Protein AF-W0FL37-F1 (afdb_monomer_lite)

Sequence (191 aa):
MRRDYFTVVFLACVAGALAFIWANPVYFTYGTVVPRAFSLLEIMMSAFYTVFFLFIIPLVTSYYRRTWVCIGLAFYGVMAYLPLIFLPRLEGVEEADSLVKLGMAYLFHGMYDLVNAPFAGMSTIVGDKAASHLACWIMPIAILVPLLVKYARFCRQAYITEKLAPSTPSNPVFTTRDAKVEPEVIGTVIS

pLDDT: mean 75.99, std 16.58, range [38.03, 92.75]

Secondary structure (DSSP, 8-state):
----HHHHHHHHHHHHHHHHHHH----EETTEE------HHHHHHHHHHHHIIIIIHHHHHHHTT-HHHHHHHHHHHHHHHHHHHHHHHHHT------HHHHHHHHHHHHHHHHHHGGGGGGHHHH-HHHHHHHGGGHHHHHHHHHHHHHHHHHHHHHHHHHHHS--------------------------

Structure (mmCIF, N/CA/C/O backbone):
data_AF-W0FL37-F1
#
_entry.id   AF-W0FL37-F1
#
loop_
_atom_site.group_PDB
_atom_site.id
_atom_site.type_symbol
_atom_site.label_atom_id
_atom_site.label_alt_id
_atom_site.label_comp_id
_atom_site.label_asym_id
_atom_site.label_entity_id
_atom_site.label_seq_id
_atom_site.pdbx_PDB_ins_code
_atom_site.Cartn_x
_atom_site.Cartn_y
_atom_site.Cartn_z
_atom_site.occupancy
_atom_site.B_iso_or_equiv
_atom_site.auth_seq_id
_atom_site.auth_comp_id
_atom_site.auth_asym_id
_atom_site.auth_atom_id
_atom_site.pdbx_PDB_model_num
ATOM 1 N N . MET A 1 1 ? 22.048 -19.540 -1.963 1.00 48.53 1 MET A N 1
ATOM 2 C CA . MET A 1 1 ? 20.653 -19.477 -1.467 1.00 48.53 1 MET A CA 1
ATOM 3 C C . MET A 1 1 ? 19.901 -18.389 -2.222 1.00 48.53 1 MET A C 1
ATOM 5 O O . MET A 1 1 ? 20.333 -17.243 -2.196 1.00 48.53 1 MET A O 1
ATOM 9 N N . ARG A 1 2 ? 18.828 -18.728 -2.949 1.00 55.69 2 ARG A N 1
ATOM 10 C CA . ARG A 1 2 ? 17.957 -17.743 -3.617 1.00 55.69 2 ARG A CA 1
ATOM 11 C C . ARG A 1 2 ? 17.201 -16.998 -2.509 1.00 55.69 2 ARG A C 1
ATOM 13 O O . ARG A 1 2 ? 16.415 -17.620 -1.807 1.00 55.69 2 ARG A O 1
ATOM 20 N N . ARG A 1 3 ? 17.506 -15.719 -2.274 1.00 71.62 3 ARG A N 1
ATOM 21 C CA . ARG A 1 3 ? 16.833 -14.928 -1.231 1.00 71.62 3 ARG A CA 1
ATOM 22 C C . ARG A 1 3 ? 15.365 -14.766 -1.629 1.00 71.62 3 ARG A C 1
ATOM 24 O O . ARG A 1 3 ? 15.090 -14.307 -2.736 1.00 71.62 3 ARG A O 1
ATOM 31 N N . ASP A 1 4 ? 14.448 -15.174 -0.760 1.00 82.25 4 ASP A N 1
ATOM 32 C CA . ASP A 1 4 ? 13.015 -15.057 -1.018 1.00 82.25 4 ASP A CA 1
ATOM 33 C C . ASP A 1 4 ? 12.566 -13.600 -0.832 1.00 82.25 4 ASP A C 1
ATOM 35 O O . ASP A 1 4 ? 12.227 -13.146 0.260 1.00 82.25 4 ASP A O 1
ATOM 39 N N . TYR A 1 5 ? 12.652 -12.828 -1.916 1.00 81.69 5 TYR A N 1
ATOM 40 C CA . TYR A 1 5 ? 12.278 -11.414 -1.923 1.00 81.69 5 TYR A CA 1
ATOM 41 C C . TYR A 1 5 ? 10.774 -11.201 -1.732 1.00 81.69 5 TYR A C 1
ATOM 43 O O . TYR A 1 5 ? 10.387 -10.125 -1.283 1.00 81.69 5 TYR A O 1
ATOM 51 N N . PHE A 1 6 ? 9.942 -12.195 -2.060 1.00 85.69 6 PHE A N 1
ATOM 52 C CA . PHE A 1 6 ? 8.496 -12.109 -1.881 1.00 85.69 6 PHE A CA 1
ATOM 53 C C . PHE A 1 6 ? 8.161 -12.027 -0.391 1.00 85.69 6 PHE A C 1
ATOM 55 O O . PHE A 1 6 ? 7.607 -11.025 0.067 1.00 85.69 6 PHE A O 1
ATOM 62 N N . THR A 1 7 ? 8.588 -13.038 0.368 1.00 85.38 7 THR A N 1
ATOM 63 C CA . THR A 1 7 ? 8.266 -13.161 1.793 1.00 85.38 7 THR A CA 1
ATOM 64 C C . THR A 1 7 ? 8.851 -12.006 2.597 1.00 85.38 7 THR A C 1
ATOM 66 O O . THR A 1 7 ? 8.178 -11.461 3.464 1.00 85.38 7 THR A O 1
ATOM 69 N N . VAL A 1 8 ? 10.071 -11.566 2.270 1.00 88.00 8 VAL A N 1
ATOM 70 C CA . VAL A 1 8 ? 10.723 -10.444 2.963 1.00 88.00 8 VAL A CA 1
ATOM 71 C C . VAL A 1 8 ? 9.944 -9.141 2.801 1.00 88.00 8 VAL A C 1
ATOM 73 O O . VAL A 1 8 ? 9.761 -8.425 3.781 1.00 88.00 8 VAL A O 1
ATOM 76 N N . VAL A 1 9 ? 9.484 -8.813 1.589 1.00 86.38 9 VAL A N 1
ATOM 77 C CA . VAL A 1 9 ? 8.742 -7.561 1.376 1.00 86.38 9 VAL A CA 1
ATOM 78 C C . VAL A 1 9 ? 7.350 -7.635 1.980 1.00 86.38 9 VAL A C 1
ATOM 80 O O . VAL A 1 9 ? 6.926 -6.673 2.615 1.00 86.38 9 VAL A O 1
ATOM 83 N N . PHE A 1 10 ? 6.674 -8.775 1.851 1.00 88.19 10 PHE A N 1
ATOM 84 C CA . PHE A 1 10 ? 5.387 -8.988 2.502 1.00 88.19 10 PHE A CA 1
ATOM 85 C C . PHE A 1 10 ? 5.495 -8.822 4.028 1.00 88.19 10 PHE A C 1
ATOM 87 O O . PHE A 1 10 ? 4.780 -8.002 4.604 1.00 88.19 10 PHE A O 1
ATOM 94 N N . LEU A 1 11 ? 6.451 -9.504 4.677 1.00 89.06 11 LEU A N 1
ATOM 95 C CA . LEU A 1 11 ? 6.678 -9.363 6.120 1.00 89.06 11 LEU A CA 1
ATOM 96 C C . LEU A 1 11 ? 7.078 -7.939 6.509 1.00 89.06 11 LEU A C 1
ATOM 98 O O . LEU A 1 11 ? 6.668 -7.480 7.565 1.00 89.06 11 LEU A O 1
ATOM 102 N N . ALA A 1 12 ? 7.860 -7.234 5.688 1.00 87.75 12 ALA A N 1
ATOM 103 C CA . ALA A 1 12 ? 8.235 -5.851 5.971 1.00 87.75 12 ALA A CA 1
ATOM 104 C C . ALA A 1 12 ? 7.018 -4.911 5.970 1.00 87.75 12 ALA A C 1
ATOM 106 O O . ALA A 1 12 ? 6.932 -4.035 6.829 1.00 87.75 12 ALA A O 1
ATOM 107 N N . CYS A 1 13 ? 6.059 -5.112 5.055 1.00 87.19 13 CYS A N 1
ATOM 108 C CA . CYS A 1 13 ? 4.806 -4.348 5.039 1.00 87.19 13 CYS A CA 1
ATOM 109 C C . CYS A 1 13 ? 3.998 -4.603 6.318 1.00 87.19 13 CYS A C 1
ATOM 111 O O . CYS A 1 13 ? 3.578 -3.650 6.974 1.00 87.19 13 CYS A O 1
ATOM 113 N N . VAL A 1 14 ? 3.852 -5.880 6.694 1.00 88.62 14 VAL A N 1
ATOM 114 C CA . VAL A 1 14 ? 3.133 -6.314 7.903 1.00 88.62 14 VAL A CA 1
ATOM 115 C C . VAL A 1 14 ? 3.818 -5.815 9.177 1.00 88.62 14 VAL A C 1
ATOM 117 O O . VAL A 1 14 ? 3.152 -5.308 10.069 1.00 88.62 14 VAL A O 1
ATOM 120 N N . ALA A 1 15 ? 5.145 -5.906 9.267 1.00 88.56 15 ALA A N 1
ATOM 121 C CA . ALA A 1 15 ? 5.909 -5.418 10.412 1.00 88.56 15 ALA A CA 1
ATOM 122 C C . ALA A 1 15 ? 5.804 -3.895 10.552 1.00 88.56 15 ALA A C 1
ATOM 124 O O . ALA A 1 15 ? 5.622 -3.392 11.659 1.00 88.56 15 ALA A O 1
ATOM 125 N N . GLY A 1 16 ? 5.863 -3.165 9.432 1.00 85.50 16 GLY A N 1
ATOM 126 C CA . GLY A 1 16 ? 5.607 -1.728 9.418 1.00 85.50 16 GLY A CA 1
ATOM 127 C C . GLY A 1 16 ? 4.206 -1.410 9.935 1.00 85.50 16 GLY A C 1
ATOM 128 O O . GLY A 1 16 ? 4.061 -0.575 10.816 1.00 85.50 16 GLY A O 1
ATOM 129 N N . ALA A 1 17 ? 3.193 -2.133 9.461 1.00 85.31 17 ALA A N 1
ATOM 130 C CA . ALA A 1 17 ? 1.814 -1.985 9.910 1.00 85.31 17 ALA A CA 1
ATOM 131 C C . ALA A 1 17 ? 1.612 -2.284 11.406 1.00 85.31 17 ALA A C 1
ATOM 133 O O . ALA A 1 17 ? 0.972 -1.507 12.115 1.00 85.31 17 ALA A O 1
ATOM 134 N N . LEU A 1 18 ? 2.234 -3.348 11.915 1.00 86.19 18 LEU A N 1
ATOM 135 C CA . LEU A 1 18 ? 2.229 -3.682 13.341 1.00 86.19 18 LEU A CA 1
ATOM 136 C C . LEU A 1 18 ? 2.889 -2.598 14.198 1.00 86.19 18 LEU A C 1
ATOM 138 O O . LEU A 1 18 ? 2.421 -2.344 15.304 1.00 86.19 18 LEU A O 1
ATOM 142 N N . ALA A 1 19 ? 3.937 -1.936 13.698 1.00 84.25 19 ALA A N 1
ATOM 143 C CA . ALA A 1 19 ? 4.575 -0.838 14.418 1.00 84.25 19 ALA A CA 1
ATOM 144 C C . ALA A 1 19 ? 3.614 0.345 14.630 1.00 84.25 19 ALA A C 1
ATOM 146 O O . ALA A 1 19 ? 3.641 0.955 15.697 1.00 84.25 19 ALA A O 1
ATOM 147 N N . PHE A 1 20 ? 2.727 0.629 13.667 1.00 79.75 20 PHE A N 1
ATOM 148 C CA . PHE A 1 20 ? 1.688 1.653 13.826 1.00 79.75 20 PHE A CA 1
ATOM 149 C C . PHE A 1 20 ? 0.633 1.251 14.863 1.00 79.75 20 PHE A C 1
ATOM 151 O O . PHE A 1 20 ? 0.283 2.074 15.704 1.00 79.75 20 PHE A O 1
ATOM 158 N N . ILE A 1 21 ? 0.174 -0.007 14.857 1.00 76.56 21 ILE A N 1
ATOM 159 C CA . ILE A 1 21 ? -0.794 -0.491 15.858 1.00 76.56 21 ILE A CA 1
ATOM 160 C C . ILE A 1 21 ? -0.192 -0.473 17.264 1.00 76.56 21 ILE A C 1
ATOM 162 O O . ILE A 1 21 ? -0.837 -0.029 18.210 1.00 76.56 21 ILE A O 1
ATOM 166 N N . TRP A 1 22 ? 1.042 -0.963 17.415 1.00 74.75 22 TRP A N 1
ATOM 167 C CA . TRP A 1 22 ? 1.707 -1.024 18.715 1.00 74.75 22 TRP A CA 1
ATOM 168 C C . TRP A 1 22 ? 1.966 0.370 19.286 1.00 74.75 22 TRP A C 1
ATOM 170 O O . TRP A 1 22 ? 1.770 0.590 20.479 1.00 74.75 22 TRP A O 1
ATOM 180 N N . ALA A 1 23 ? 2.377 1.314 18.437 1.00 65.94 23 ALA A N 1
ATOM 181 C CA . ALA A 1 23 ? 2.607 2.685 18.863 1.00 65.94 23 ALA A CA 1
ATOM 182 C C . ALA A 1 23 ? 1.308 3.390 19.286 1.00 65.94 23 ALA A C 1
ATOM 184 O O . ALA A 1 23 ? 1.365 4.257 20.153 1.00 65.94 23 ALA A O 1
ATOM 185 N N . ASN A 1 24 ? 0.154 3.027 18.708 1.00 59.78 24 ASN A N 1
ATOM 186 C CA . ASN A 1 24 ? -1.130 3.671 18.981 1.00 59.78 24 ASN A CA 1
ATOM 187 C C . ASN A 1 24 ? -2.320 2.739 18.630 1.00 59.78 24 ASN A C 1
ATOM 189 O O . ASN A 1 24 ? -2.656 2.565 17.462 1.00 59.78 24 ASN A O 1
ATOM 193 N N . PRO A 1 25 ? -3.021 2.160 19.616 1.00 55.94 25 PRO A N 1
ATOM 194 C CA . PRO A 1 25 ? -3.939 1.039 19.379 1.00 55.94 25 PRO A CA 1
ATOM 195 C C . PRO A 1 25 ? -5.359 1.404 18.901 1.00 55.94 25 PRO A C 1
ATOM 197 O O . PRO A 1 25 ? -6.234 0.544 18.918 1.00 55.94 25 PRO A O 1
ATOM 200 N N . VAL A 1 26 ? -5.648 2.649 18.503 1.00 54.69 26 VAL A N 1
ATOM 201 C CA . VAL A 1 26 ? -7.038 3.094 18.263 1.00 54.69 26 VAL A CA 1
ATOM 202 C C . VAL A 1 26 ? -7.131 3.877 16.963 1.00 54.69 26 VAL A C 1
ATOM 204 O O . VAL A 1 26 ? -6.914 5.088 16.960 1.00 54.69 26 VAL A O 1
ATOM 207 N N . TYR A 1 27 ? -7.445 3.195 15.859 1.00 57.25 27 TYR A N 1
ATOM 208 C CA . TYR A 1 27 ? -7.482 3.852 14.551 1.00 57.25 27 TYR A CA 1
ATOM 209 C C . TYR A 1 27 ? -8.735 3.616 13.703 1.00 57.25 27 TYR A C 1
ATOM 211 O O . TYR A 1 27 ? -9.003 4.459 12.848 1.00 57.25 27 TYR A O 1
ATOM 219 N N . PHE A 1 28 ? -9.541 2.569 13.917 1.0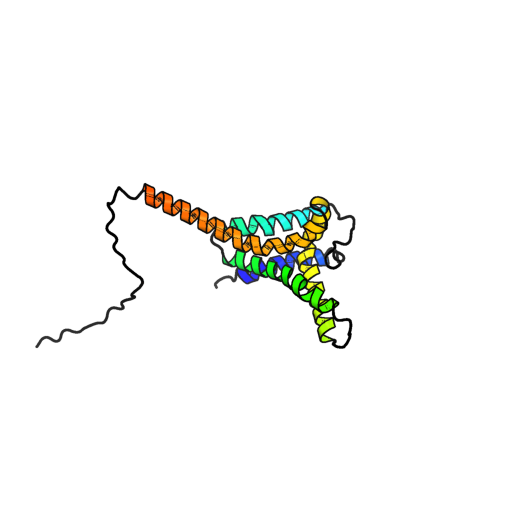0 53.56 28 PHE A N 1
ATOM 220 C CA . PHE A 1 28 ? -10.605 2.270 12.953 1.00 53.56 28 PHE A CA 1
ATOM 221 C C . PHE A 1 28 ? -11.874 1.672 13.554 1.00 53.56 28 PHE A C 1
ATOM 223 O O . PHE A 1 28 ? -11.849 0.735 14.342 1.00 53.56 28 PHE A O 1
ATOM 230 N N . THR A 1 29 ? -13.000 2.215 13.100 1.00 51.28 29 THR A N 1
ATOM 231 C CA . THR A 1 29 ? -14.276 1.511 12.983 1.00 51.28 29 THR A CA 1
ATOM 232 C C . THR A 1 29 ? -14.448 1.141 11.510 1.00 51.28 29 THR A C 1
ATOM 234 O O . THR A 1 29 ? -13.944 1.819 10.614 1.00 51.28 29 THR A O 1
ATOM 237 N N . TYR A 1 30 ? -15.110 0.028 11.210 1.00 47.84 30 TYR A N 1
ATOM 238 C CA . TYR A 1 30 ? -15.274 -0.431 9.829 1.00 47.84 30 TYR A CA 1
ATOM 239 C C . TYR A 1 30 ? -15.805 0.697 8.913 1.00 47.84 30 TYR A C 1
ATOM 241 O O . TYR A 1 30 ? -16.760 1.396 9.255 1.00 47.84 30 TYR A O 1
ATOM 249 N N . GLY A 1 31 ? -15.126 0.956 7.789 1.00 52.47 31 GLY A N 1
ATOM 250 C CA . GLY A 1 31 ? -15.494 2.018 6.839 1.00 52.47 31 GLY A CA 1
ATOM 251 C C . GLY A 1 31 ? -15.319 3.471 7.320 1.00 52.47 31 GLY A C 1
ATOM 252 O O . GLY A 1 31 ? -15.632 4.388 6.561 1.00 52.47 31 GLY A O 1
ATOM 253 N N . THR A 1 32 ? -14.808 3.712 8.533 1.00 53.06 32 THR A N 1
ATOM 254 C CA . THR A 1 32 ? -14.658 5.056 9.120 1.00 53.06 32 THR A CA 1
ATOM 255 C C . THR A 1 32 ? -13.386 5.168 9.966 1.00 53.06 32 THR A C 1
ATOM 257 O O . THR A 1 32 ? -13.137 4.383 10.876 1.00 53.06 32 THR A O 1
ATOM 260 N N . VAL A 1 33 ? -12.554 6.170 9.684 1.00 57.25 33 VAL A N 1
ATOM 261 C CA . VAL A 1 33 ? -11.456 6.529 10.595 1.00 57.25 33 VAL A CA 1
ATOM 262 C C . VAL A 1 33 ? -12.105 7.168 11.823 1.00 57.25 33 VAL A C 1
ATOM 264 O O . VAL A 1 33 ? -12.918 8.078 11.664 1.00 57.25 33 VAL A O 1
ATOM 267 N N . VAL A 1 34 ? -11.788 6.708 13.036 1.00 57.75 34 VAL A N 1
ATOM 268 C CA . VAL A 1 34 ? -12.289 7.383 14.245 1.00 57.75 34 VAL A CA 1
ATOM 269 C C . VAL A 1 34 ? -11.623 8.762 14.306 1.00 57.75 34 VAL A C 1
ATOM 271 O O . VAL A 1 34 ? -10.392 8.827 14.357 1.00 57.75 34 VAL A O 1
ATOM 274 N N . PRO A 1 35 ? -12.385 9.870 14.290 1.00 55.25 35 PRO A N 1
ATOM 275 C CA . PRO A 1 35 ? -11.804 11.202 14.238 1.00 55.25 35 PRO A CA 1
ATOM 276 C C . PRO A 1 35 ? -11.079 11.507 15.554 1.00 55.25 35 PRO A C 1
ATOM 278 O O . PRO A 1 35 ? -11.696 11.763 16.588 1.00 55.25 35 PRO A O 1
ATOM 281 N N . ARG A 1 36 ? -9.744 11.484 15.514 1.00 66.06 36 ARG A N 1
ATOM 282 C CA . ARG A 1 36 ? -8.847 11.929 16.588 1.00 66.06 36 ARG A CA 1
ATOM 283 C C . ARG A 1 36 ? -7.847 12.932 16.017 1.00 66.06 36 ARG A C 1
ATOM 285 O O . ARG A 1 36 ? -7.494 12.879 14.843 1.00 66.06 36 ARG A O 1
ATOM 292 N N . ALA A 1 37 ? -7.354 13.834 16.863 1.00 67.69 37 ALA A N 1
ATOM 293 C CA . ALA A 1 37 ? -6.198 14.655 16.532 1.00 67.69 37 ALA A CA 1
ATOM 294 C C . ALA A 1 37 ? -4.940 13.773 16.420 1.00 67.69 37 ALA A C 1
ATOM 296 O O . ALA A 1 37 ? -4.422 13.289 17.429 1.00 67.69 37 ALA A O 1
ATOM 297 N N . PHE A 1 38 ? -4.471 13.555 15.192 1.00 75.69 38 PHE A N 1
ATOM 298 C CA . PHE A 1 38 ? -3.204 12.879 14.921 1.00 75.6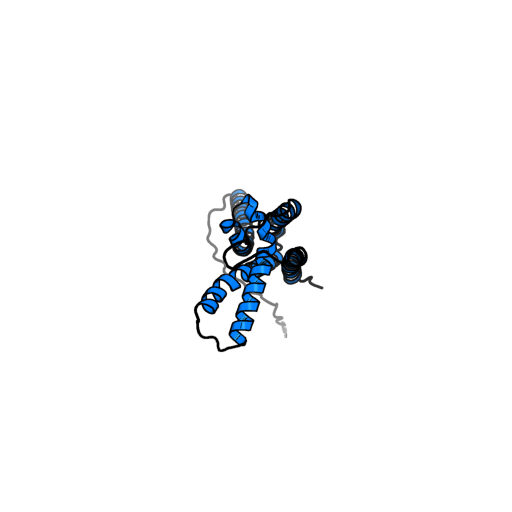9 38 PHE A CA 1
ATOM 299 C C . PHE A 1 38 ? -2.031 13.799 15.260 1.00 75.69 38 PHE A C 1
ATOM 301 O O . PHE A 1 38 ? -2.064 14.999 14.977 1.00 75.69 38 PHE A O 1
ATOM 308 N N . SER A 1 39 ? -0.974 13.239 15.850 1.00 83.00 39 SER A N 1
ATOM 309 C CA . SER A 1 39 ? 0.266 13.986 16.055 1.00 83.00 39 SER A CA 1
ATOM 310 C C . SER A 1 39 ? 0.963 14.260 14.714 1.00 83.00 39 SER A C 1
ATOM 312 O O . SER A 1 39 ? 0.840 13.492 13.758 1.00 83.00 39 SER A O 1
ATOM 314 N N . LEU A 1 40 ? 1.740 15.345 14.633 1.00 83.94 40 LEU A N 1
ATOM 315 C CA . LEU A 1 40 ? 2.462 15.704 13.404 1.00 83.94 40 LEU A CA 1
ATOM 316 C C . LEU A 1 40 ? 3.422 14.584 12.960 1.00 83.94 40 LEU A C 1
ATOM 318 O O . LEU A 1 40 ? 3.554 14.314 11.768 1.00 83.94 40 LEU A O 1
ATOM 322 N N . LEU A 1 41 ? 4.029 13.880 13.922 1.00 84.69 41 LEU A N 1
ATOM 323 C CA . LEU A 1 41 ? 4.897 12.732 13.662 1.00 84.69 41 LEU A CA 1
ATOM 324 C C . LEU A 1 41 ? 4.127 11.577 13.006 1.00 84.69 41 LEU A C 1
ATOM 326 O O . LEU A 1 41 ? 4.605 11.021 12.020 1.00 84.69 41 LEU A O 1
ATOM 330 N N . GLU A 1 42 ? 2.933 11.240 13.501 1.00 81.38 42 GLU A N 1
ATOM 331 C CA . GLU A 1 42 ? 2.090 10.185 12.916 1.00 81.38 42 GLU A CA 1
ATOM 332 C C . GLU A 1 42 ? 1.692 10.508 11.479 1.00 81.38 42 GLU A C 1
ATOM 334 O O . GLU A 1 42 ? 1.785 9.644 10.607 1.00 81.38 42 GLU A O 1
ATOM 339 N N . ILE A 1 43 ? 1.311 11.760 11.216 1.00 84.31 43 ILE A N 1
ATOM 340 C CA . ILE A 1 43 ? 0.959 12.223 9.871 1.00 84.31 43 ILE A CA 1
ATOM 341 C C . ILE A 1 43 ? 2.168 12.094 8.938 1.00 84.31 43 ILE A C 1
ATOM 343 O O . ILE A 1 43 ? 2.040 11.557 7.840 1.00 84.31 43 ILE A O 1
ATOM 347 N N . MET A 1 44 ? 3.358 12.518 9.380 1.00 88.75 44 MET A N 1
ATOM 348 C CA . MET A 1 44 ? 4.582 12.384 8.585 1.00 88.75 44 MET A CA 1
ATOM 349 C C . MET A 1 44 ? 4.925 10.919 8.303 1.00 88.75 44 MET A C 1
ATOM 351 O O . MET A 1 44 ? 5.202 10.572 7.157 1.00 88.75 44 MET A O 1
ATOM 355 N N . MET A 1 45 ? 4.883 10.046 9.312 1.00 87.69 45 MET A N 1
ATOM 356 C CA . MET A 1 45 ? 5.184 8.620 9.142 1.00 87.69 45 MET A CA 1
ATOM 357 C C . MET A 1 45 ? 4.166 7.927 8.236 1.00 87.69 45 MET A C 1
ATOM 359 O O . MET A 1 45 ? 4.549 7.131 7.380 1.00 87.69 45 MET A O 1
ATOM 363 N N . SER A 1 46 ? 2.886 8.276 8.370 1.00 87.88 46 SER A N 1
ATOM 364 C CA . SER A 1 46 ? 1.806 7.799 7.508 1.00 87.88 46 SER A CA 1
ATOM 365 C C . SER A 1 46 ? 2.002 8.253 6.058 1.00 87.88 46 SER A C 1
ATOM 367 O O . SER A 1 46 ? 1.908 7.443 5.132 1.00 87.88 46 SER A O 1
ATOM 369 N N . ALA A 1 47 ? 2.380 9.517 5.843 1.00 89.94 47 ALA A N 1
ATOM 370 C CA . ALA A 1 47 ? 2.702 10.046 4.522 1.00 89.94 47 ALA A CA 1
ATOM 371 C C . ALA A 1 47 ? 3.921 9.348 3.904 1.00 89.94 47 ALA A C 1
ATOM 373 O O . ALA A 1 47 ? 3.866 8.929 2.747 1.00 89.94 47 ALA A O 1
ATOM 374 N N . PHE A 1 48 ? 4.997 9.150 4.674 1.00 91.69 48 PHE A N 1
ATOM 375 C CA . PHE A 1 48 ? 6.171 8.408 4.212 1.00 91.69 48 PHE A CA 1
ATOM 376 C C . PHE A 1 48 ? 5.821 6.969 3.846 1.00 91.69 48 PHE A C 1
ATOM 378 O O . PHE A 1 48 ? 6.200 6.519 2.766 1.00 91.69 48 PHE A O 1
ATOM 385 N N . TYR A 1 49 ? 5.066 6.266 4.693 1.00 90.69 49 TYR A N 1
ATOM 386 C CA . TYR A 1 49 ? 4.616 4.904 4.414 1.00 90.69 49 TYR A CA 1
ATOM 387 C C . TYR A 1 49 ? 3.797 4.860 3.117 1.00 90.69 49 TYR A C 1
ATOM 389 O O . TYR A 1 49 ? 4.102 4.092 2.205 1.00 90.69 49 TYR A O 1
ATOM 397 N N . THR A 1 50 ? 2.819 5.754 2.988 1.00 90.31 50 THR A N 1
ATOM 398 C CA . THR A 1 50 ? 1.948 5.870 1.813 1.00 90.31 50 THR A CA 1
ATOM 399 C C . THR A 1 50 ? 2.766 6.093 0.542 1.00 90.31 50 THR A C 1
ATOM 401 O O . THR A 1 50 ? 2.658 5.31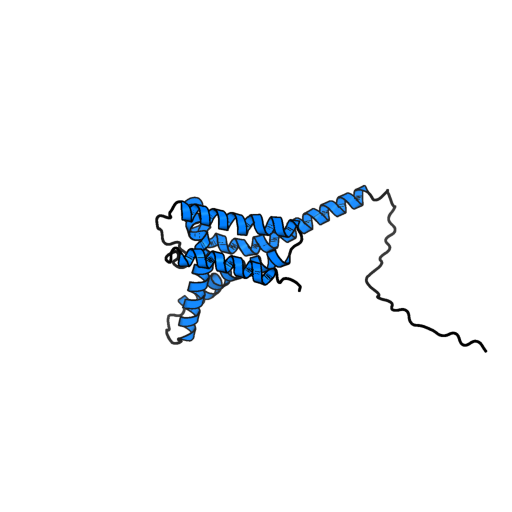7 -0.406 1.00 90.31 50 THR A O 1
ATOM 404 N N . VAL A 1 51 ? 3.649 7.095 0.522 1.00 92.38 51 VAL A N 1
ATOM 405 C CA . VAL A 1 51 ? 4.469 7.412 -0.658 1.00 92.38 51 VAL A CA 1
ATOM 406 C C . VAL A 1 51 ? 5.422 6.268 -1.006 1.00 92.38 51 VAL A C 1
ATOM 408 O O . VAL A 1 51 ? 5.591 5.921 -2.181 1.00 92.38 51 VAL A O 1
ATOM 411 N N . PHE A 1 52 ? 6.034 5.657 0.006 1.00 91.25 52 PHE A N 1
ATOM 412 C CA . PHE A 1 52 ? 7.031 4.619 -0.193 1.00 91.25 52 PHE A CA 1
ATOM 413 C C . PHE A 1 52 ? 6.421 3.336 -0.764 1.00 91.25 52 PHE A C 1
ATOM 415 O O . PHE A 1 52 ? 6.928 2.806 -1.756 1.00 91.25 52 PHE A O 1
ATOM 422 N N . PHE A 1 53 ? 5.315 2.865 -0.185 1.00 89.62 53 PHE A N 1
ATOM 423 C CA . PHE A 1 53 ? 4.678 1.611 -0.587 1.00 89.62 53 PHE A CA 1
ATOM 424 C C . PHE A 1 53 ? 3.777 1.752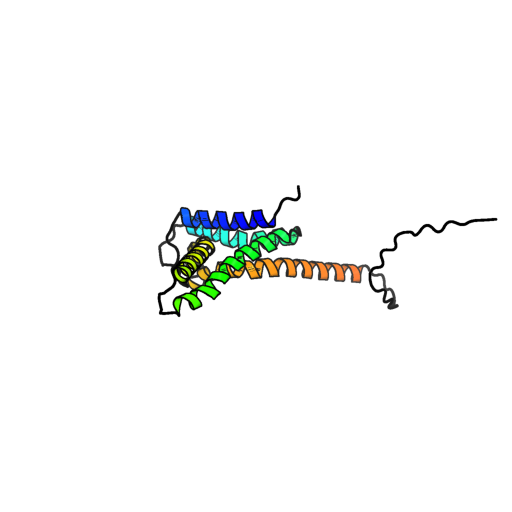 -1.816 1.00 89.62 53 PHE A C 1
ATOM 426 O O . PHE A 1 53 ? 3.735 0.821 -2.616 1.00 89.62 53 PHE A O 1
ATOM 433 N N . LEU A 1 54 ? 3.118 2.897 -2.037 1.00 89.69 54 LEU A N 1
ATOM 434 C CA . LEU A 1 54 ? 2.303 3.090 -3.244 1.00 89.69 54 LEU A CA 1
ATOM 435 C C . LEU A 1 54 ? 3.139 3.481 -4.462 1.00 89.69 54 LEU A C 1
ATOM 437 O O . LEU A 1 54 ? 2.876 2.980 -5.547 1.00 89.69 54 LEU A O 1
ATOM 441 N N . PHE A 1 55 ? 4.149 4.344 -4.328 1.00 90.69 55 PHE A N 1
ATOM 442 C CA . PHE A 1 55 ? 4.832 4.900 -5.504 1.00 90.69 55 PHE A CA 1
ATOM 443 C C . PHE A 1 55 ? 6.277 4.427 -5.638 1.00 90.69 55 PHE A C 1
ATOM 445 O O . PHE A 1 55 ? 6.655 3.888 -6.681 1.00 90.69 55 PHE A O 1
ATOM 452 N N . ILE A 1 56 ? 7.094 4.598 -4.595 1.00 91.50 56 ILE A N 1
ATOM 453 C CA . ILE A 1 56 ? 8.546 4.387 -4.699 1.00 91.50 56 ILE A CA 1
ATOM 454 C C . ILE A 1 56 ? 8.871 2.911 -4.942 1.00 91.50 56 ILE A C 1
ATOM 456 O O . ILE A 1 56 ? 9.569 2.592 -5.908 1.00 91.50 56 ILE A O 1
ATOM 460 N N . ILE A 1 57 ? 8.356 1.999 -4.108 1.00 90.62 57 ILE A N 1
ATOM 461 C CA . ILE A 1 57 ? 8.646 0.565 -4.229 1.00 90.62 57 ILE A CA 1
ATOM 462 C C . ILE A 1 57 ? 8.203 0.028 -5.598 1.00 90.62 57 ILE A C 1
ATOM 464 O O . ILE A 1 57 ? 9.067 -0.522 -6.292 1.00 90.62 57 ILE A O 1
ATOM 468 N N . PRO A 1 58 ? 6.938 0.181 -6.047 1.00 89.81 58 PRO A N 1
ATOM 469 C CA . PRO A 1 58 ? 6.509 -0.331 -7.350 1.00 89.81 58 PRO A CA 1
ATOM 470 C C . PRO A 1 58 ? 7.336 0.210 -8.515 1.00 89.81 58 PRO A C 1
ATOM 472 O O . PRO A 1 58 ? 7.708 -0.554 -9.406 1.00 89.81 58 PRO A O 1
ATOM 475 N N . LEU A 1 59 ? 7.674 1.502 -8.507 1.00 89.38 59 LEU A N 1
ATOM 476 C CA . LEU A 1 59 ? 8.400 2.144 -9.603 1.00 89.38 59 LEU A CA 1
ATOM 477 C C . LEU A 1 59 ? 9.859 1.680 -9.663 1.00 89.38 59 LEU A C 1
ATOM 479 O O . LEU A 1 59 ? 10.329 1.231 -10.714 1.00 89.38 59 LEU A O 1
ATOM 483 N N . VAL A 1 60 ? 10.564 1.712 -8.529 1.00 90.06 60 VAL A N 1
ATOM 484 C CA . VAL A 1 60 ? 11.972 1.299 -8.431 1.00 90.06 60 VAL A CA 1
ATOM 485 C C . VAL A 1 60 ? 12.120 -0.186 -8.764 1.00 90.06 60 VAL A C 1
ATOM 487 O O . VAL A 1 60 ? 12.967 -0.577 -9.569 1.00 90.06 60 VAL A O 1
ATOM 490 N N . THR A 1 61 ? 11.274 -1.040 -8.194 1.00 88.75 61 THR A N 1
ATOM 491 C CA . THR A 1 61 ? 11.361 -2.493 -8.409 1.00 88.75 61 THR A CA 1
ATOM 492 C C . THR A 1 61 ? 11.016 -2.885 -9.843 1.00 88.75 61 THR A C 1
ATOM 494 O O . THR A 1 61 ? 11.692 -3.745 -10.417 1.00 88.75 61 THR A O 1
ATOM 497 N N . SER A 1 62 ? 10.056 -2.198 -10.469 1.00 87.88 62 SER A N 1
ATOM 498 C CA . SER A 1 62 ? 9.734 -2.364 -11.891 1.00 87.88 62 SER A CA 1
ATOM 499 C C . SER A 1 62 ? 10.884 -1.921 -12.796 1.00 87.88 62 SER A C 1
ATOM 501 O O . SER A 1 62 ? 11.213 -2.609 -13.771 1.00 87.88 62 SER A O 1
ATOM 503 N N . TYR A 1 63 ? 11.567 -0.824 -12.451 1.00 87.81 63 TYR A N 1
ATOM 504 C CA . TYR A 1 63 ? 12.759 -0.377 -13.168 1.00 87.81 63 TYR A CA 1
ATOM 505 C C . TYR A 1 63 ? 13.874 -1.436 -13.118 1.00 87.81 63 TYR A C 1
ATOM 507 O O . TYR A 1 63 ? 14.368 -1.856 -14.170 1.00 87.81 63 TYR A O 1
ATOM 515 N N . TYR A 1 64 ? 14.184 -1.971 -11.935 1.00 87.75 64 TYR A N 1
ATOM 516 C CA . TYR A 1 64 ? 15.202 -3.016 -11.747 1.00 87.75 64 TYR A CA 1
ATOM 517 C C . TYR A 1 64 ? 14.741 -4.439 -12.112 1.00 87.75 64 TYR A C 1
ATOM 519 O O . TYR A 1 64 ? 15.467 -5.399 -11.860 1.00 87.75 64 TYR A O 1
ATOM 527 N N . ARG A 1 65 ? 13.554 -4.602 -12.720 1.00 82.00 65 ARG A N 1
ATOM 528 C CA . ARG A 1 65 ? 12.980 -5.900 -13.137 1.00 82.00 65 ARG A CA 1
ATOM 529 C C . ARG A 1 65 ? 12.805 -6.904 -11.985 1.00 82.00 65 ARG A C 1
ATOM 531 O O . ARG A 1 65 ? 12.774 -8.111 -12.211 1.00 82.00 65 ARG A O 1
ATOM 538 N N . ARG A 1 66 ? 12.648 -6.428 -10.747 1.00 85.19 66 ARG A N 1
ATOM 539 C CA . ARG A 1 66 ? 12.424 -7.262 -9.554 1.00 85.19 66 ARG A CA 1
ATOM 540 C C . ARG A 1 66 ? 10.932 -7.505 -9.326 1.00 85.19 66 ARG A C 1
ATOM 542 O O . ARG A 1 66 ? 10.378 -7.102 -8.310 1.00 85.19 66 ARG A O 1
ATOM 549 N N . THR A 1 67 ? 10.279 -8.187 -10.266 1.00 81.94 67 THR A N 1
ATOM 550 C CA . THR A 1 67 ? 8.817 -8.404 -10.245 1.00 81.94 67 THR A CA 1
ATOM 551 C C . THR A 1 67 ? 8.324 -9.177 -9.021 1.00 81.94 67 THR A C 1
ATOM 553 O O . THR A 1 67 ? 7.199 -8.959 -8.590 1.00 81.94 67 THR A O 1
ATOM 556 N N . TRP A 1 68 ? 9.164 -10.023 -8.416 1.00 87.38 68 TRP A N 1
ATOM 557 C CA . TRP A 1 68 ? 8.850 -10.738 -7.171 1.00 87.38 68 TRP A CA 1
ATOM 558 C C . TRP A 1 68 ? 8.515 -9.805 -6.003 1.00 87.38 68 TRP A C 1
ATOM 560 O O . TRP A 1 68 ? 7.676 -10.141 -5.173 1.00 87.38 68 TRP A O 1
ATOM 570 N N . VAL A 1 69 ? 9.122 -8.614 -5.968 1.00 87.62 69 VAL A N 1
ATOM 571 C CA . VAL A 1 69 ? 8.828 -7.605 -4.944 1.00 87.62 69 VAL A CA 1
ATOM 572 C C . VAL A 1 69 ? 7.439 -7.003 -5.157 1.00 87.62 69 VAL A C 1
ATOM 574 O O . VAL A 1 69 ? 6.672 -6.893 -4.205 1.00 87.62 69 VAL A O 1
ATOM 577 N N . CYS A 1 70 ? 7.084 -6.683 -6.405 1.00 88.88 70 CYS A N 1
ATOM 578 C CA . CYS A 1 70 ? 5.742 -6.207 -6.746 1.00 88.88 70 CYS A CA 1
ATOM 579 C C . CYS A 1 70 ? 4.667 -7.244 -6.405 1.00 88.88 70 CYS A C 1
ATOM 581 O O . CYS A 1 70 ? 3.595 -6.877 -5.943 1.00 88.88 70 CYS A O 1
ATOM 583 N N . ILE A 1 71 ? 4.955 -8.536 -6.595 1.00 89.44 71 ILE A N 1
ATOM 584 C CA . ILE A 1 71 ? 4.029 -9.618 -6.234 1.00 89.44 71 ILE A CA 1
ATOM 585 C C . ILE A 1 71 ? 3.833 -9.673 -4.712 1.00 89.44 71 ILE A C 1
ATOM 587 O O . ILE A 1 71 ? 2.695 -9.759 -4.261 1.00 89.44 71 ILE A O 1
ATOM 591 N N . GLY A 1 72 ? 4.904 -9.559 -3.917 1.00 88.75 72 GLY A N 1
ATOM 592 C CA . GLY A 1 72 ? 4.803 -9.500 -2.450 1.00 88.75 72 GLY A CA 1
ATOM 593 C C . GLY A 1 72 ? 3.959 -8.322 -1.965 1.00 88.75 72 GLY A C 1
ATOM 594 O O . GLY A 1 72 ? 3.093 -8.477 -1.107 1.00 88.75 72 GLY A O 1
ATOM 595 N N . LEU A 1 73 ? 4.149 -7.160 -2.588 1.00 90.88 73 LEU A N 1
ATOM 596 C CA . LEU A 1 73 ? 3.362 -5.965 -2.307 1.00 90.88 73 LEU A CA 1
ATOM 597 C C . LEU A 1 73 ? 1.892 -6.110 -2.740 1.00 90.88 73 LEU A C 1
ATOM 599 O O . LEU A 1 73 ? 0.992 -5.690 -2.018 1.00 90.88 73 LEU A O 1
ATOM 603 N N . ALA A 1 74 ? 1.631 -6.745 -3.884 1.00 91.94 74 ALA A N 1
ATOM 604 C CA . ALA A 1 74 ? 0.272 -7.030 -4.333 1.00 91.94 74 ALA A CA 1
ATOM 605 C C . ALA A 1 74 ? -0.455 -7.970 -3.359 1.00 91.94 74 ALA A C 1
ATOM 607 O O . ALA A 1 74 ? -1.616 -7.725 -3.048 1.00 91.94 74 ALA A O 1
ATOM 608 N N . PHE A 1 75 ? 0.231 -8.986 -2.822 1.00 91.44 75 PHE A N 1
ATOM 609 C CA . PHE A 1 75 ? -0.312 -9.873 -1.786 1.00 91.44 75 PHE A CA 1
ATOM 610 C C . PHE A 1 75 ? -0.636 -9.135 -0.485 1.00 91.44 75 PHE A C 1
ATOM 612 O O . PHE A 1 75 ? -1.671 -9.401 0.122 1.00 91.44 75 PHE A O 1
ATOM 619 N N . TYR A 1 76 ? 0.197 -8.174 -0.082 1.00 90.44 76 TYR A N 1
ATOM 620 C CA . TYR A 1 76 ? -0.145 -7.281 1.025 1.00 90.44 76 TYR A CA 1
ATOM 621 C C . TYR A 1 76 ? -1.411 -6.464 0.712 1.00 90.44 76 TYR A C 1
ATOM 623 O O . TYR A 1 76 ? -2.320 -6.398 1.532 1.00 90.44 76 TYR A O 1
ATOM 631 N N . GLY A 1 77 ? -1.538 -5.936 -0.509 1.00 88.62 77 GLY A N 1
ATOM 632 C CA . GLY A 1 77 ? -2.756 -5.257 -0.958 1.00 88.62 77 GLY A CA 1
ATOM 633 C C . GLY A 1 77 ? -4.003 -6.154 -0.956 1.00 88.62 77 GLY A C 1
ATOM 634 O O . GLY A 1 77 ? -5.078 -5.690 -0.594 1.00 88.62 77 GLY A O 1
ATOM 635 N N . VAL A 1 78 ? -3.880 -7.450 -1.272 1.00 90.88 78 VAL A N 1
ATOM 636 C CA . VAL A 1 78 ? -4.995 -8.418 -1.175 1.00 90.88 78 VAL A CA 1
ATOM 637 C C . VAL A 1 78 ? -5.533 -8.515 0.257 1.00 90.88 78 VAL A C 1
ATOM 639 O O . VAL A 1 78 ? -6.746 -8.634 0.438 1.00 90.88 78 VAL A O 1
ATOM 642 N N . MET A 1 79 ? -4.678 -8.387 1.281 1.00 89.25 79 MET A N 1
ATOM 643 C CA . MET A 1 79 ? -5.137 -8.352 2.675 1.00 89.25 79 MET A CA 1
ATOM 644 C C . MET A 1 79 ? -6.039 -7.149 2.983 1.00 89.25 79 MET A C 1
ATOM 646 O O . MET A 1 79 ? -6.856 -7.261 3.887 1.00 89.25 79 MET A O 1
ATOM 650 N N . ALA A 1 80 ? -5.952 -6.044 2.231 1.00 86.44 80 ALA A N 1
ATOM 651 C CA . ALA A 1 80 ? -6.875 -4.911 2.367 1.00 86.44 80 ALA A CA 1
ATOM 652 C C . ALA A 1 80 ? -8.280 -5.236 1.828 1.00 86.44 80 ALA A C 1
ATOM 654 O O . ALA A 1 80 ? -9.284 -4.767 2.360 1.00 86.44 80 ALA A O 1
ATOM 655 N N . TYR A 1 81 ? -8.359 -6.051 0.772 1.00 86.38 81 TYR A N 1
ATOM 656 C CA . TYR A 1 81 ? -9.618 -6.408 0.112 1.00 86.38 81 TYR A CA 1
ATOM 657 C C . TYR A 1 81 ? -10.388 -7.510 0.836 1.00 86.38 81 TYR A C 1
ATOM 659 O O . TYR A 1 81 ? -11.617 -7.516 0.802 1.00 86.38 81 TYR A O 1
ATOM 667 N N . LEU A 1 82 ? -9.685 -8.446 1.483 1.00 86.81 82 LEU A N 1
ATOM 668 C CA . LEU A 1 82 ? -10.315 -9.569 2.180 1.00 86.81 82 LEU A CA 1
ATOM 669 C C . LEU A 1 82 ? -11.364 -9.103 3.216 1.00 86.81 82 LEU A C 1
ATOM 671 O O . LEU A 1 82 ? -12.518 -9.519 3.096 1.00 86.81 82 LEU A O 1
ATOM 675 N N . PRO A 1 83 ? -11.049 -8.199 4.163 1.00 83.81 83 PRO A N 1
ATOM 676 C CA . PRO A 1 83 ? -12.030 -7.717 5.127 1.00 83.81 83 PRO A CA 1
ATOM 677 C C . PRO A 1 83 ? -13.228 -7.040 4.459 1.00 83.81 83 PRO A C 1
ATOM 679 O O . PRO A 1 83 ? -14.356 -7.325 4.834 1.00 83.81 83 PRO A O 1
ATOM 682 N N . LEU A 1 84 ? -13.010 -6.227 3.418 1.00 82.06 84 LEU A N 1
ATOM 683 C CA . LEU A 1 84 ? -14.084 -5.516 2.709 1.00 82.06 84 LEU A CA 1
ATOM 684 C C . LEU A 1 84 ? -15.111 -6.455 2.055 1.00 82.06 84 LEU A C 1
ATOM 686 O O . LEU A 1 84 ? -16.275 -6.093 1.902 1.00 82.06 84 LEU A O 1
ATOM 690 N N . ILE A 1 85 ? -14.688 -7.656 1.654 1.00 84.25 85 ILE A N 1
ATOM 691 C CA . ILE A 1 85 ? -15.558 -8.652 1.017 1.00 84.25 85 ILE A CA 1
ATOM 692 C C . ILE A 1 85 ? -16.285 -9.507 2.064 1.00 84.25 85 ILE A C 1
ATOM 694 O O . ILE A 1 85 ? -17.446 -9.872 1.860 1.00 84.25 85 ILE A O 1
ATOM 698 N N . PHE A 1 86 ? -15.602 -9.865 3.157 1.00 81.94 86 PHE A N 1
ATOM 699 C CA . PHE A 1 86 ? -16.097 -10.846 4.126 1.00 81.94 86 PHE A CA 1
ATOM 700 C C . PHE A 1 86 ? -16.812 -10.230 5.337 1.00 81.94 86 PHE A C 1
ATOM 702 O O . PHE A 1 86 ? -17.822 -10.795 5.752 1.00 81.94 86 PHE A O 1
ATOM 709 N N . LEU A 1 87 ? -16.384 -9.070 5.855 1.00 74.88 87 LEU A N 1
ATOM 710 C CA . LEU A 1 87 ? -17.043 -8.393 6.988 1.00 74.88 87 LEU A CA 1
ATOM 711 C C . LEU A 1 87 ? -18.534 -8.083 6.771 1.00 74.88 87 LEU A C 1
ATOM 713 O O . LEU A 1 87 ? -19.326 -8.476 7.6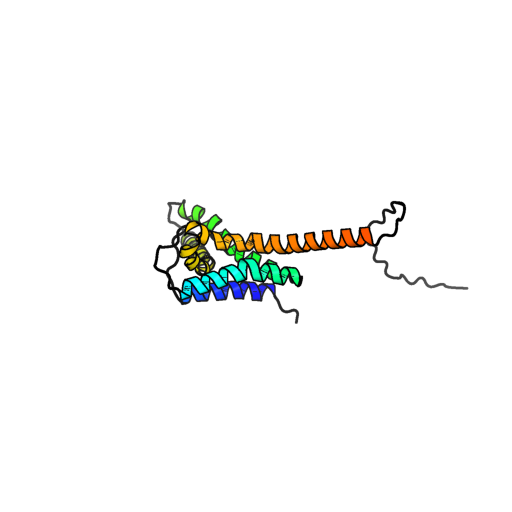25 1.00 74.88 87 LEU A O 1
ATOM 717 N N . PRO A 1 88 ? -18.984 -7.510 5.635 1.00 74.12 88 PRO A N 1
ATOM 718 C CA . PRO A 1 88 ? -20.398 -7.162 5.481 1.00 74.12 88 PRO A CA 1
ATOM 719 C C . PRO A 1 88 ? -21.291 -8.409 5.366 1.00 74.12 88 PRO A C 1
ATOM 721 O O . PRO A 1 88 ? -22.492 -8.346 5.606 1.00 74.12 88 PRO A O 1
ATOM 724 N N . ARG A 1 89 ? -20.709 -9.568 5.023 1.00 72.25 89 ARG A N 1
ATOM 725 C CA . ARG A 1 89 ? -21.403 -10.866 4.996 1.00 72.25 89 ARG A CA 1
ATOM 726 C C . ARG A 1 89 ? -21.485 -11.522 6.374 1.00 72.25 89 ARG A C 1
ATOM 728 O O . ARG A 1 89 ? -22.314 -12.405 6.563 1.00 72.25 89 ARG A O 1
ATOM 735 N N . LEU A 1 90 ? -20.610 -11.130 7.299 1.00 68.06 90 LEU A N 1
ATOM 736 C CA . LEU A 1 90 ? -20.573 -11.621 8.676 1.00 68.06 90 LEU A CA 1
ATOM 737 C C . LEU A 1 90 ? -21.490 -10.795 9.589 1.00 68.06 90 LEU A C 1
ATOM 739 O O . LEU A 1 90 ? -22.113 -11.370 10.473 1.00 68.06 90 LEU A O 1
ATOM 743 N N . GLU A 1 91 ? -21.614 -9.486 9.346 1.00 62.88 91 GLU A N 1
ATOM 744 C CA . GLU A 1 91 ? -22.475 -8.575 10.122 1.00 62.88 91 GLU A CA 1
ATOM 745 C C . GLU A 1 91 ? -23.973 -8.713 9.792 1.00 62.88 91 GLU A C 1
ATOM 747 O O . GLU A 1 91 ? -24.815 -8.494 10.654 1.00 62.88 91 GLU A O 1
ATOM 752 N N . GLY A 1 92 ? -24.327 -9.115 8.565 1.00 57.66 92 GLY A N 1
ATOM 753 C CA . GLY A 1 92 ? -25.723 -9.257 8.121 1.00 57.66 92 GLY A CA 1
ATOM 754 C C . GLY A 1 92 ? -26.452 -10.521 8.598 1.00 57.66 92 GLY A C 1
ATOM 755 O O . GLY A 1 92 ? -27.540 -10.808 8.107 1.00 57.66 92 GLY A O 1
ATOM 756 N N . VAL A 1 93 ? -25.858 -11.312 9.496 1.00 56.78 93 VAL A N 1
ATOM 757 C CA . VAL A 1 93 ? -26.457 -12.548 10.017 1.00 56.78 93 VAL A CA 1
ATOM 758 C C . VAL A 1 93 ? -26.761 -12.343 11.497 1.00 56.78 93 VAL A C 1
ATOM 760 O O . VAL A 1 93 ? -25.912 -12.597 12.345 1.00 56.78 93 VAL A O 1
ATOM 763 N N . GLU A 1 94 ? -27.977 -11.879 11.794 1.00 54.91 94 GLU A N 1
ATOM 764 C CA . GLU A 1 94 ? -28.469 -11.569 13.151 1.00 54.91 94 GLU A CA 1
ATOM 765 C C 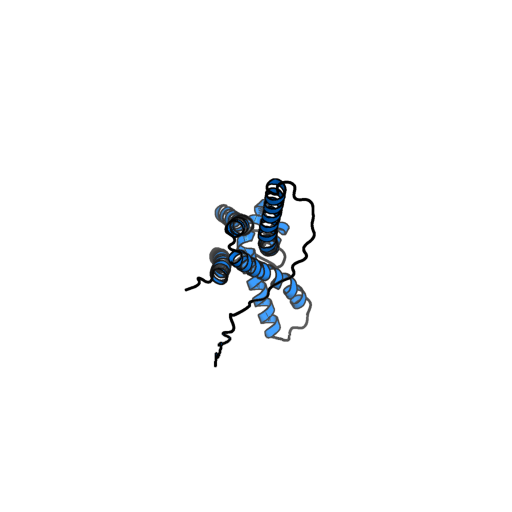. GLU A 1 94 ? -28.547 -12.780 14.101 1.00 54.91 94 GLU A C 1
ATOM 767 O O . GLU A 1 94 ? -28.815 -12.615 15.288 1.00 54.91 94 GLU A O 1
ATOM 772 N N . GLU A 1 95 ? -28.251 -13.996 13.642 1.00 53.66 95 GLU A N 1
ATOM 773 C CA . GLU A 1 95 ? -28.265 -15.184 14.494 1.00 53.66 95 GLU A CA 1
ATOM 774 C C . GLU A 1 95 ? -26.850 -15.607 14.901 1.00 53.66 95 GLU A C 1
ATOM 776 O O . GLU A 1 95 ? -26.097 -16.293 14.191 1.00 53.66 95 GLU A O 1
ATOM 781 N N . ALA A 1 96 ? -26.513 -15.138 16.101 1.00 55.06 96 ALA A N 1
ATOM 782 C CA . ALA A 1 96 ? -25.488 -15.668 16.972 1.00 55.06 96 ALA A CA 1
ATOM 783 C C . ALA A 1 96 ? -25.690 -17.175 17.162 1.00 55.06 96 ALA A C 1
ATOM 785 O O . ALA A 1 96 ? -26.621 -17.569 17.848 1.00 55.06 96 ALA A O 1
ATOM 786 N N . ASP A 1 97 ? -24.822 -18.006 16.578 1.00 55.81 97 ASP A N 1
ATOM 787 C CA . ASP A 1 97 ? -24.711 -19.403 17.033 1.00 55.81 97 ASP A CA 1
ATOM 788 C C . ASP A 1 97 ? -23.413 -20.130 16.653 1.00 55.81 97 ASP A C 1
ATOM 790 O O . ASP A 1 97 ? -23.299 -21.348 16.780 1.00 55.81 97 ASP A O 1
ATOM 794 N N . SER A 1 98 ? -22.362 -19.425 16.214 1.00 69.69 98 SER A N 1
ATOM 795 C CA . SER A 1 98 ? -21.066 -20.093 16.070 1.00 69.69 98 SER A CA 1
ATOM 796 C C . SER A 1 98 ? -19.896 -19.231 16.530 1.00 69.69 98 SER A C 1
ATOM 798 O O . SER A 1 98 ? -19.607 -18.168 15.982 1.00 69.69 98 SER A O 1
ATOM 800 N N . LEU A 1 99 ? -19.170 -19.745 17.530 1.00 77.38 99 LEU A N 1
ATOM 801 C CA . LEU A 1 99 ? -17.842 -19.265 17.941 1.00 77.38 99 LEU A CA 1
ATOM 802 C C . LEU A 1 99 ? -16.905 -19.090 16.737 1.00 77.38 99 LEU A C 1
ATOM 804 O O . LEU A 1 99 ? -16.037 -18.223 16.739 1.00 77.38 99 LEU A O 1
ATOM 808 N N . VAL A 1 100 ? -17.114 -19.889 15.688 1.00 79.88 100 VAL A N 1
ATOM 809 C CA . VAL A 1 100 ? -16.382 -19.808 14.423 1.00 79.88 100 VAL A CA 1
ATOM 810 C C . VAL A 1 100 ? -16.661 -18.489 13.695 1.00 79.88 100 VAL A C 1
ATOM 812 O O . VAL A 1 100 ? -15.714 -17.841 13.259 1.00 79.88 100 VAL A O 1
ATOM 815 N N . LYS A 1 101 ? -17.924 -18.047 13.593 1.00 75.75 101 LYS A N 1
ATOM 816 C CA . LYS A 1 101 ? -18.278 -16.754 12.981 1.00 75.75 101 LYS A CA 1
ATOM 817 C C . LYS A 1 101 ? -17.713 -15.586 13.786 1.00 75.75 101 LYS A C 1
ATOM 819 O O . LYS A 1 101 ? -17.145 -14.676 13.191 1.00 75.75 101 LYS A O 1
ATOM 824 N N . LEU A 1 102 ? -17.798 -15.648 15.119 1.00 78.12 102 LEU A N 1
ATOM 825 C CA . LEU A 1 102 ? -17.202 -14.642 16.004 1.00 78.12 102 LEU A CA 1
ATOM 826 C C . LEU A 1 102 ? -15.679 -14.564 15.798 1.00 78.12 102 LEU A C 1
ATOM 828 O O . LEU A 1 102 ? -15.135 -13.483 15.587 1.00 78.12 102 LEU A O 1
ATOM 832 N N . GLY A 1 103 ? -14.994 -15.712 15.788 1.00 79.81 103 GLY A N 1
ATOM 833 C CA . GLY A 1 103 ? -13.552 -15.787 15.548 1.00 79.81 103 GLY A CA 1
ATOM 834 C C . GLY A 1 103 ? -13.145 -15.257 14.171 1.00 79.81 103 GLY A C 1
ATOM 835 O O . GLY A 1 103 ? -12.159 -14.531 14.060 1.00 79.81 103 GLY A O 1
ATOM 836 N N . MET A 1 104 ? -13.924 -15.555 13.126 1.00 81.44 104 MET A N 1
ATOM 837 C CA . MET A 1 104 ? -13.693 -15.005 11.787 1.00 81.44 104 MET A CA 1
ATOM 838 C C . MET A 1 104 ? -13.912 -13.490 11.738 1.00 81.44 104 MET A C 1
ATOM 840 O O . MET A 1 104 ? -13.093 -12.792 11.147 1.00 81.44 104 MET A O 1
ATOM 844 N N . ALA A 1 105 ? -14.963 -12.968 12.374 1.00 78.00 105 ALA A N 1
ATOM 845 C CA . ALA A 1 105 ? -15.214 -11.530 12.439 1.00 78.00 105 ALA A CA 1
ATOM 846 C C . ALA A 1 105 ? -14.053 -10.790 13.123 1.00 78.00 105 ALA A C 1
ATOM 848 O O . ALA A 1 105 ? -13.533 -9.826 12.563 1.00 78.00 105 ALA A O 1
ATOM 849 N N . TYR A 1 106 ? -13.565 -11.293 14.264 1.00 81.31 106 TYR A N 1
ATOM 850 C CA . TYR A 1 106 ? -12.385 -10.734 14.935 1.00 81.31 106 TYR A CA 1
ATOM 851 C C . TYR A 1 106 ? -11.129 -10.782 14.063 1.00 81.31 106 TYR A C 1
ATOM 853 O O . TYR A 1 106 ? -10.375 -9.811 14.022 1.00 81.31 106 TYR A O 1
ATOM 861 N N . LEU A 1 107 ? -10.906 -11.886 13.344 1.00 84.44 107 LEU A N 1
ATOM 862 C CA . LEU A 1 107 ? -9.770 -12.010 12.433 1.00 84.44 107 LEU A CA 1
ATOM 863 C C . LEU A 1 107 ? -9.834 -10.964 11.312 1.00 84.44 107 LEU A C 1
ATOM 865 O O . LEU A 1 107 ? -8.838 -10.293 11.049 1.00 84.44 107 LEU A O 1
ATOM 869 N N . PHE A 1 108 ? -10.991 -10.799 10.665 1.00 84.88 108 PHE A N 1
ATOM 870 C CA . PHE A 1 108 ? -11.141 -9.835 9.574 1.00 84.88 108 PHE A CA 1
ATOM 871 C C . PHE A 1 108 ? -11.093 -8.383 10.056 1.00 84.88 108 PHE A C 1
ATOM 873 O O . PHE A 1 108 ? -10.486 -7.562 9.369 1.00 84.88 108 PHE A O 1
ATOM 880 N N . HIS A 1 109 ? -11.644 -8.069 11.234 1.00 80.31 109 HIS A N 1
ATOM 881 C CA . HIS A 1 109 ? -11.452 -6.761 11.867 1.00 80.31 109 HIS A CA 1
ATOM 882 C C . HIS A 1 109 ? -9.973 -6.490 12.142 1.00 80.31 109 HIS A C 1
ATOM 884 O O . HIS A 1 109 ? -9.444 -5.482 11.685 1.00 80.31 109 HIS A O 1
ATOM 890 N N . GLY A 1 110 ? -9.267 -7.431 12.777 1.00 80.31 110 GLY A N 1
ATOM 891 C CA . GLY A 1 110 ? -7.838 -7.279 13.053 1.00 80.31 110 GLY A CA 1
ATOM 892 C C . GLY A 1 110 ? -6.998 -7.114 11.783 1.00 80.31 110 GLY A C 1
ATOM 893 O O . GLY A 1 110 ? -6.070 -6.311 11.754 1.00 80.31 110 GLY A O 1
ATOM 894 N N . MET A 1 111 ? -7.338 -7.823 10.701 1.00 84.75 111 MET A N 1
ATOM 895 C CA . MET A 1 111 ? -6.699 -7.636 9.394 1.00 84.75 111 MET A CA 1
ATOM 896 C C . MET A 1 111 ? -6.979 -6.253 8.800 1.00 84.75 111 MET A C 1
ATOM 898 O O . MET A 1 111 ? -6.065 -5.634 8.256 1.00 84.75 111 MET A O 1
ATOM 902 N N . TYR A 1 112 ? -8.221 -5.773 8.888 1.00 83.25 112 TYR A N 1
ATOM 903 C CA . TYR A 1 112 ? -8.598 -4.445 8.409 1.00 83.25 112 TYR A CA 1
ATOM 904 C C . TYR A 1 112 ? -7.837 -3.351 9.161 1.00 83.25 112 TYR A C 1
ATOM 906 O O . TYR A 1 112 ? -7.257 -2.465 8.532 1.00 83.25 112 TYR A O 1
ATOM 914 N N . ASP A 1 113 ? -7.779 -3.455 10.486 1.00 80.94 113 ASP A N 1
ATOM 915 C CA . ASP A 1 113 ? -7.092 -2.495 11.346 1.00 80.94 113 ASP A CA 1
ATOM 916 C C . ASP A 1 113 ? -5.588 -2.508 11.088 1.00 80.94 113 ASP A C 1
ATOM 918 O O . ASP A 1 113 ? -4.980 -1.453 10.928 1.00 80.94 113 ASP A O 1
ATOM 922 N N . LEU A 1 114 ? -4.995 -3.698 10.956 1.00 87.00 114 LEU A N 1
ATOM 923 C CA . LEU A 1 114 ? -3.590 -3.867 10.600 1.00 87.00 114 LEU A CA 1
ATOM 924 C C . LEU A 1 114 ? -3.257 -3.159 9.295 1.00 87.00 114 LEU A C 1
ATOM 926 O O . LEU A 1 114 ? -2.337 -2.349 9.245 1.00 87.00 114 LEU A O 1
ATOM 930 N N . VAL A 1 115 ? -4.001 -3.447 8.235 1.00 87.50 115 VAL A N 1
ATOM 931 C CA . VAL A 1 115 ? -3.651 -2.957 6.904 1.00 87.50 115 VAL A CA 1
ATOM 932 C C . VAL A 1 115 ? -3.912 -1.454 6.762 1.00 87.50 115 VAL A C 1
ATOM 934 O O . VAL A 1 115 ? -3.164 -0.777 6.052 1.00 87.50 115 VAL A O 1
ATOM 937 N N . ASN A 1 116 ? -4.917 -0.916 7.460 1.00 86.44 116 ASN A N 1
ATOM 938 C CA . ASN A 1 116 ? -5.272 0.502 7.395 1.00 86.44 116 ASN A CA 1
ATOM 939 C C . ASN A 1 116 ? -4.556 1.383 8.432 1.00 86.44 116 ASN A C 1
ATOM 941 O O . ASN A 1 116 ? -4.432 2.584 8.189 1.00 86.44 116 ASN A O 1
ATOM 945 N N . ALA A 1 117 ? -4.023 0.827 9.530 1.00 84.31 117 ALA A N 1
ATOM 946 C CA . ALA A 1 117 ? -3.263 1.553 10.564 1.00 84.31 117 ALA A CA 1
ATOM 947 C C . ALA A 1 117 ? -2.239 2.555 9.999 1.00 84.31 117 ALA A C 1
ATOM 949 O O . ALA A 1 117 ? -2.290 3.729 10.377 1.00 84.31 117 ALA A O 1
ATOM 950 N N . PRO A 1 118 ? -1.376 2.182 9.033 1.00 87.06 118 PRO A N 1
ATOM 951 C CA . PRO A 1 118 ? -0.387 3.102 8.473 1.00 87.06 118 PRO A CA 1
ATOM 952 C C . PRO A 1 118 ? -0.977 4.278 7.701 1.00 87.06 118 PRO A C 1
ATOM 954 O O . PRO A 1 118 ? -0.265 5.243 7.445 1.00 87.06 118 PRO A O 1
ATOM 957 N N . PHE A 1 119 ? -2.244 4.206 7.292 1.00 86.75 119 PHE A N 1
ATOM 958 C CA . PHE A 1 119 ? -2.918 5.211 6.468 1.00 86.75 119 PHE A CA 1
ATOM 959 C C . PHE A 1 119 ? -3.822 6.137 7.285 1.00 86.75 119 PHE A C 1
ATOM 961 O O . PHE A 1 119 ? -4.304 7.134 6.751 1.00 86.75 119 PHE A O 1
ATOM 968 N N . ALA A 1 120 ? -4.023 5.859 8.577 1.00 82.75 120 ALA A N 1
ATOM 969 C CA . ALA A 1 120 ? -4.911 6.637 9.436 1.00 82.75 120 ALA A CA 1
ATOM 970 C C . ALA A 1 120 ? -4.540 8.129 9.459 1.00 82.75 120 ALA A C 1
ATOM 972 O O . ALA A 1 120 ? -5.413 8.980 9.308 1.00 82.75 120 ALA A O 1
ATOM 973 N N . GLY A 1 121 ? -3.246 8.457 9.547 1.00 82.38 121 GLY A N 1
ATOM 974 C CA . GLY A 1 121 ? -2.764 9.843 9.572 1.00 82.38 121 GLY A CA 1
ATOM 975 C C . GLY A 1 121 ? -3.039 10.632 8.284 1.00 82.38 121 GLY A C 1
ATOM 976 O O . GLY A 1 121 ? -3.185 11.854 8.335 1.00 82.38 121 GLY A O 1
ATOM 977 N N . MET A 1 122 ? -3.195 9.951 7.140 1.00 84.75 122 MET A N 1
ATOM 978 C CA . MET A 1 122 ? -3.541 10.585 5.859 1.00 84.75 122 MET A CA 1
ATOM 979 C C . MET A 1 122 ? -4.970 11.138 5.821 1.00 84.75 122 MET A C 1
ATOM 981 O O . MET A 1 122 ? -5.271 11.958 4.952 1.00 84.75 122 MET A O 1
ATOM 985 N N . SER A 1 123 ? -5.838 10.741 6.757 1.00 83.06 123 SER A N 1
ATOM 986 C CA . SER A 1 123 ? -7.200 11.279 6.895 1.00 83.06 123 SER A CA 1
ATOM 987 C C . SER A 1 123 ? -7.217 12.802 7.048 1.00 83.06 123 SER A C 1
ATOM 989 O O . SER A 1 123 ? -8.036 13.477 6.431 1.00 83.06 123 SER A O 1
ATOM 991 N N . THR A 1 124 ? -6.234 13.360 7.760 1.00 81.62 124 THR A N 1
ATOM 992 C CA . THR A 1 124 ? -6.087 14.811 7.967 1.00 81.62 124 THR A CA 1
ATOM 993 C C . THR A 1 124 ? -5.747 15.585 6.688 1.00 81.62 124 THR A C 1
ATOM 995 O O . THR A 1 124 ? -6.011 16.782 6.612 1.00 81.62 124 THR A O 1
ATOM 998 N N . ILE A 1 125 ? -5.170 14.915 5.683 1.00 84.56 125 ILE A N 1
ATOM 999 C CA . ILE A 1 125 ? -4.689 15.535 4.438 1.00 84.56 125 ILE A CA 1
ATOM 1000 C C . ILE A 1 125 ? -5.669 15.293 3.287 1.00 84.56 125 ILE A C 1
ATOM 1002 O O . ILE A 1 125 ? -5.970 16.206 2.523 1.00 84.56 125 ILE A O 1
ATOM 1006 N N . VAL A 1 126 ? -6.138 14.052 3.132 1.00 84.38 126 VAL A N 1
ATOM 1007 C CA . VAL A 1 126 ? -6.905 13.591 1.956 1.00 84.38 126 VAL A CA 1
ATOM 1008 C C . VAL A 1 126 ? -8.382 13.340 2.301 1.00 84.38 126 VAL A C 1
ATOM 1010 O O . VAL A 1 126 ? -9.205 13.133 1.412 1.00 84.38 126 VAL A O 1
ATOM 1013 N N . GLY A 1 127 ? -8.737 13.386 3.587 1.00 82.31 127 GLY A N 1
ATOM 1014 C CA . GLY A 1 127 ? -10.068 13.081 4.107 1.00 82.31 127 GLY A CA 1
ATOM 1015 C C . GLY A 1 127 ? -10.246 11.607 4.484 1.00 82.31 127 GLY A C 1
ATOM 1016 O O . GLY A 1 127 ? -9.630 10.711 3.900 1.00 82.31 127 GLY A O 1
ATOM 1017 N N . ASP A 1 128 ? -11.137 11.347 5.445 1.00 79.88 128 ASP A N 1
ATOM 1018 C CA . ASP A 1 128 ? -11.348 10.023 6.057 1.00 79.88 128 ASP A CA 1
ATOM 1019 C C . ASP A 1 128 ? -11.696 8.934 5.036 1.00 79.88 128 ASP A C 1
ATOM 1021 O O . ASP A 1 128 ? -11.147 7.834 5.073 1.00 79.88 128 ASP A O 1
ATOM 1025 N N . LYS A 1 129 ? -12.582 9.259 4.084 1.00 78.31 129 LYS A N 1
ATOM 1026 C CA . LYS A 1 129 ? -13.020 8.323 3.036 1.00 78.31 129 LYS A CA 1
ATOM 1027 C C . LYS A 1 129 ? -11.885 7.938 2.095 1.00 78.31 129 LYS A C 1
ATOM 1029 O O . LYS A 1 129 ? -11.802 6.796 1.669 1.00 78.31 129 LYS A O 1
ATOM 1034 N N . ALA A 1 130 ? -11.030 8.886 1.724 1.00 81.25 130 ALA A N 1
ATOM 1035 C CA . ALA A 1 130 ? -9.918 8.578 0.836 1.00 81.25 130 ALA A CA 1
ATOM 1036 C C . ALA A 1 130 ? -8.858 7.754 1.575 1.00 81.25 130 ALA A C 1
ATOM 1038 O O . ALA A 1 130 ? -8.361 6.771 1.028 1.00 81.25 130 ALA A O 1
ATOM 1039 N N . ALA A 1 131 ? -8.568 8.114 2.830 1.00 81.56 131 ALA A N 1
ATOM 1040 C CA . ALA A 1 131 ? -7.588 7.433 3.666 1.00 81.56 131 ALA A CA 1
ATOM 1041 C C . ALA A 1 131 ? -7.935 5.957 3.914 1.00 81.56 131 ALA A C 1
ATOM 1043 O O . ALA A 1 131 ? -7.056 5.106 3.784 1.00 81.56 131 ALA A O 1
ATOM 1044 N N . SER A 1 132 ? -9.208 5.632 4.170 1.00 79.56 132 SER A N 1
ATOM 1045 C CA . SER A 1 132 ? -9.658 4.242 4.359 1.00 79.56 132 SER A CA 1
ATOM 1046 C C . SER A 1 132 ? -9.541 3.375 3.099 1.00 79.56 132 SER A C 1
ATOM 1048 O O . SER A 1 132 ? -9.461 2.152 3.190 1.00 79.56 132 SER A O 1
ATOM 1050 N N . HIS A 1 133 ? -9.484 3.987 1.913 1.00 84.06 133 HIS A N 1
ATOM 1051 C CA . HIS A 1 133 ? -9.310 3.278 0.646 1.00 84.06 133 HIS A CA 1
ATOM 1052 C C . HIS A 1 133 ? -7.861 3.268 0.133 1.00 84.06 133 HIS A C 1
ATOM 1054 O O . HIS A 1 133 ? -7.578 2.558 -0.833 1.00 84.06 133 HIS A O 1
ATOM 1060 N N . LEU A 1 134 ? -6.920 3.989 0.760 1.00 87.12 134 LEU A N 1
ATOM 1061 C CA . LEU A 1 134 ? -5.518 4.045 0.311 1.00 87.12 134 LEU A CA 1
ATOM 1062 C C . LEU A 1 134 ? -4.855 2.665 0.277 1.00 87.12 134 LEU A C 1
ATOM 1064 O O . LEU A 1 134 ? -4.144 2.353 -0.679 1.00 87.12 134 LEU A O 1
ATOM 1068 N N . ALA A 1 135 ? -5.131 1.808 1.259 1.00 88.00 135 ALA A N 1
ATOM 1069 C CA . ALA A 1 135 ? -4.578 0.459 1.278 1.00 88.00 135 ALA A CA 1
ATOM 1070 C C . ALA A 1 135 ? -5.055 -0.400 0.092 1.00 88.00 135 ALA A C 1
ATOM 1072 O O . ALA A 1 135 ? -4.298 -1.219 -0.433 1.00 88.00 135 ALA A O 1
ATOM 1073 N N . CYS A 1 136 ? -6.279 -0.165 -0.396 1.00 88.94 136 CYS A N 1
ATOM 1074 C CA . CYS A 1 136 ? -6.811 -0.858 -1.570 1.00 88.94 136 CYS A CA 1
ATOM 1075 C C . CYS A 1 136 ? -6.040 -0.492 -2.843 1.00 88.94 136 CYS A C 1
ATOM 1077 O O . CYS A 1 136 ? -5.940 -1.312 -3.747 1.00 88.94 136 CYS A O 1
ATOM 1079 N N . TRP A 1 137 ? -5.426 0.693 -2.916 1.00 91.31 137 TRP A N 1
ATOM 1080 C CA . TRP A 1 137 ? -4.627 1.104 -4.074 1.00 91.31 137 TRP A CA 1
ATOM 1081 C C . TRP A 1 137 ? -3.277 0.387 -4.186 1.00 91.31 137 TRP A C 1
ATOM 1083 O O . TRP A 1 137 ? -2.682 0.376 -5.265 1.00 91.31 137 TRP A O 1
ATOM 1093 N N . ILE A 1 138 ? -2.803 -0.272 -3.124 1.00 91.81 138 ILE A N 1
ATOM 1094 C CA . ILE A 1 138 ? -1.511 -0.970 -3.133 1.00 91.81 138 ILE A CA 1
ATOM 1095 C C . ILE A 1 138 ? -1.495 -2.078 -4.190 1.00 91.81 138 ILE A C 1
ATOM 1097 O O . ILE A 1 138 ? -0.570 -2.147 -4.997 1.00 91.81 138 ILE A O 1
ATOM 1101 N N . MET A 1 139 ? -2.530 -2.922 -4.229 1.00 91.88 139 MET A N 1
ATOM 1102 C CA . MET A 1 139 ? -2.625 -4.027 -5.188 1.00 91.88 139 MET A CA 1
ATOM 1103 C C . MET A 1 139 ? -2.663 -3.560 -6.655 1.00 91.88 139 MET A C 1
ATOM 1105 O O . MET A 1 139 ? -1.807 -4.007 -7.425 1.00 91.88 139 MET A O 1
ATOM 1109 N N . PRO A 1 140 ? -3.601 -2.690 -7.091 1.00 92.62 140 PRO A N 1
ATOM 1110 C CA . PRO A 1 140 ? -3.670 -2.276 -8.485 1.00 92.62 140 PRO A CA 1
ATOM 1111 C C . PRO A 1 140 ? -2.391 -1.561 -8.912 1.00 92.62 140 PRO A C 1
ATOM 1113 O O . PRO A 1 140 ? -1.904 -1.825 -10.005 1.00 92.62 140 PRO A O 1
ATOM 1116 N N . ILE A 1 141 ? -1.781 -0.733 -8.059 1.00 92.31 141 ILE A N 1
ATOM 1117 C CA . ILE A 1 141 ? -0.537 -0.042 -8.415 1.00 92.31 141 ILE A CA 1
ATOM 1118 C C . ILE A 1 141 ? 0.639 -1.024 -8.507 1.00 92.31 141 ILE A C 1
ATOM 1120 O O . ILE A 1 141 ? 1.404 -0.975 -9.474 1.00 92.31 141 ILE A O 1
ATOM 1124 N N . ALA A 1 142 ? 0.752 -1.973 -7.574 1.00 91.06 142 ALA A N 1
ATOM 1125 C CA . ALA A 1 142 ? 1.786 -3.006 -7.607 1.00 91.06 142 ALA A CA 1
ATOM 1126 C C . ALA A 1 142 ? 1.713 -3.889 -8.866 1.00 91.06 142 ALA A C 1
ATOM 1128 O O . ALA A 1 142 ? 2.741 -4.403 -9.307 1.00 91.06 142 ALA A O 1
ATOM 1129 N N . ILE A 1 143 ? 0.533 -4.040 -9.474 1.00 92.31 143 ILE A N 1
ATOM 1130 C CA . ILE A 1 143 ? 0.332 -4.801 -10.716 1.00 92.31 143 ILE A CA 1
ATOM 1131 C C . ILE A 1 143 ? 0.485 -3.909 -11.958 1.00 92.31 143 ILE A C 1
ATOM 1133 O O . ILE A 1 143 ? 1.172 -4.284 -12.910 1.00 92.31 143 ILE A O 1
ATOM 1137 N N . LEU A 1 144 ? -0.124 -2.722 -11.968 1.00 92.75 144 LEU A N 1
ATOM 1138 C CA . LEU A 1 144 ? -0.157 -1.837 -13.134 1.00 92.75 144 LEU A CA 1
ATOM 1139 C C . LEU A 1 144 ? 1.208 -1.228 -13.444 1.00 92.75 144 LEU A C 1
ATOM 1141 O O . LEU A 1 144 ? 1.607 -1.195 -14.605 1.00 92.75 144 LEU A O 1
ATOM 1145 N N . VAL A 1 145 ? 1.961 -0.786 -12.435 1.00 92.38 145 VAL A N 1
ATOM 1146 C CA . VAL A 1 145 ? 3.276 -0.158 -12.646 1.00 92.38 145 VAL A CA 1
ATOM 1147 C C . VAL A 1 145 ? 4.257 -1.078 -13.389 1.00 92.38 145 VAL A C 1
ATOM 1149 O O . VAL A 1 145 ? 4.810 -0.641 -14.404 1.00 92.38 145 VAL A O 1
ATOM 1152 N N . PRO A 1 146 ? 4.470 -2.351 -12.997 1.00 89.00 146 PRO A N 1
ATOM 1153 C CA . PRO A 1 146 ? 5.359 -3.230 -13.753 1.00 89.00 146 PRO A CA 1
ATOM 1154 C C . PRO A 1 146 ? 4.848 -3.528 -15.165 1.00 89.00 146 PRO A C 1
ATOM 1156 O O . PRO A 1 146 ? 5.669 -3.697 -16.069 1.00 89.00 146 PRO A O 1
ATOM 1159 N N . LEU A 1 147 ? 3.529 -3.574 -15.382 1.00 90.56 147 LEU A N 1
ATOM 1160 C CA . LEU A 1 147 ? 2.948 -3.735 -16.719 1.00 90.56 147 LEU A CA 1
ATOM 1161 C C . LEU A 1 147 ? 3.222 -2.511 -17.599 1.00 90.56 147 LEU A C 1
ATOM 1163 O O . LEU A 1 147 ? 3.727 -2.669 -18.709 1.00 90.56 147 LEU A O 1
ATOM 1167 N N . LEU A 1 148 ? 2.988 -1.301 -17.087 1.00 91.75 148 LEU A N 1
ATOM 1168 C CA . LEU A 1 148 ? 3.254 -0.048 -17.797 1.00 91.75 148 LEU A CA 1
ATOM 1169 C C . LEU A 1 148 ? 4.740 0.109 -18.134 1.00 91.75 148 LEU A C 1
ATOM 1171 O O . LEU A 1 148 ? 5.084 0.462 -19.260 1.00 91.75 148 LEU A O 1
ATOM 1175 N N . VAL A 1 149 ? 5.642 -0.218 -17.203 1.00 89.50 149 VAL A N 1
ATOM 1176 C CA . VAL A 1 149 ? 7.093 -0.163 -17.452 1.00 89.50 149 VAL A CA 1
ATOM 1177 C C . VAL A 1 149 ? 7.519 -1.185 -18.510 1.00 89.50 149 VAL A C 1
ATOM 1179 O O . VAL A 1 149 ? 8.369 -0.880 -19.352 1.00 89.50 149 VAL A O 1
ATOM 1182 N N . LYS A 1 150 ? 6.947 -2.397 -18.501 1.00 88.69 150 LYS A N 1
ATOM 1183 C CA . LYS A 1 150 ? 7.193 -3.400 -19.551 1.00 88.69 150 LYS A CA 1
ATOM 1184 C C . LYS A 1 150 ? 6.676 -2.922 -20.905 1.00 88.69 150 LYS A C 1
ATOM 1186 O O . LYS A 1 150 ? 7.414 -3.018 -21.881 1.00 88.69 150 LYS A O 1
ATOM 1191 N N . TYR A 1 151 ? 5.470 -2.364 -20.946 1.00 90.38 151 TYR A N 1
ATOM 1192 C CA . TYR A 1 151 ? 4.868 -1.819 -22.159 1.00 90.38 151 TYR A CA 1
ATOM 1193 C C . TYR A 1 151 ? 5.700 -0.669 -22.739 1.00 90.38 151 TYR A C 1
ATOM 1195 O O . TYR A 1 151 ? 6.096 -0.720 -23.898 1.00 90.38 151 TYR A O 1
ATOM 1203 N N . ALA A 1 152 ? 6.088 0.314 -21.922 1.00 90.19 152 ALA A N 1
ATOM 1204 C CA . ALA A 1 152 ? 6.927 1.429 -22.363 1.00 90.19 152 ALA A CA 1
ATOM 1205 C C . ALA A 1 152 ? 8.279 0.957 -22.929 1.00 90.19 152 ALA A C 1
ATOM 1207 O O . ALA A 1 152 ? 8.774 1.488 -23.924 1.00 90.19 152 ALA A O 1
ATOM 1208 N N . ARG A 1 153 ? 8.879 -0.073 -22.320 1.00 87.25 153 ARG A N 1
ATOM 1209 C CA . ARG A 1 153 ? 10.115 -0.688 -22.827 1.00 87.25 153 ARG A CA 1
ATOM 1210 C C . ARG A 1 153 ? 9.900 -1.425 -24.138 1.00 87.25 153 ARG A C 1
ATOM 1212 O O . ARG A 1 153 ? 10.744 -1.295 -25.016 1.00 87.25 153 ARG A O 1
ATOM 1219 N N . PHE A 1 154 ? 8.800 -2.158 -24.262 1.00 89.81 154 PHE A N 1
ATOM 1220 C CA . PHE A 1 154 ? 8.426 -2.824 -25.501 1.00 89.81 154 PHE A CA 1
ATOM 1221 C C . PHE A 1 154 ? 8.256 -1.807 -26.636 1.00 89.81 154 PHE A C 1
ATOM 1223 O O . PHE A 1 154 ? 8.900 -1.956 -27.668 1.00 89.81 154 PHE A O 1
ATOM 1230 N N . CYS A 1 155 ? 7.518 -0.715 -26.412 1.00 89.75 155 CYS A N 1
ATOM 1231 C CA . CYS A 1 155 ? 7.365 0.360 -27.396 1.00 89.75 155 CYS A CA 1
ATOM 1232 C C . CYS A 1 155 ? 8.710 0.991 -27.775 1.00 89.75 155 CYS A C 1
ATOM 1234 O O . CYS A 1 155 ? 8.989 1.207 -28.951 1.00 89.75 155 CYS A O 1
ATOM 1236 N N . ARG A 1 156 ? 9.586 1.238 -26.790 1.00 89.44 156 ARG A N 1
ATOM 1237 C CA . ARG A 1 156 ? 10.937 1.755 -27.052 1.00 89.44 156 ARG A CA 1
ATOM 1238 C C . ARG A 1 156 ? 11.769 0.780 -27.887 1.00 89.44 156 ARG A C 1
ATOM 1240 O O . ARG A 1 156 ? 12.487 1.219 -28.777 1.00 89.44 156 ARG A O 1
ATOM 1247 N N . GLN A 1 157 ? 11.707 -0.516 -27.590 1.00 87.69 157 GLN A N 1
ATOM 1248 C CA . GLN A 1 157 ? 12.428 -1.539 -28.346 1.00 87.69 157 GLN A CA 1
ATOM 1249 C C . GLN A 1 157 ? 11.890 -1.652 -29.770 1.00 87.69 157 GLN A C 1
ATOM 1251 O O . GLN A 1 157 ? 12.691 -1.587 -30.691 1.00 87.69 157 GLN A O 1
ATOM 1256 N N . ALA A 1 158 ? 10.570 -1.713 -29.951 1.00 86.69 158 ALA A N 1
ATOM 1257 C CA . ALA A 1 158 ? 9.933 -1.743 -31.265 1.00 86.69 158 ALA A CA 1
ATOM 1258 C C . ALA A 1 158 ? 10.347 -0.539 -32.126 1.00 86.69 158 ALA A C 1
ATOM 1260 O O . ALA A 1 158 ? 10.770 -0.717 -33.262 1.00 86.69 158 ALA A O 1
ATOM 1261 N N . TYR A 1 159 ? 10.344 0.665 -31.548 1.00 87.12 159 TYR A N 1
ATOM 1262 C CA . TYR A 1 159 ? 10.787 1.880 -32.230 1.00 87.12 159 TYR A CA 1
ATOM 1263 C C . TYR A 1 159 ? 12.271 1.852 -32.622 1.00 87.12 159 TYR A C 1
ATOM 1265 O O . TYR A 1 159 ? 12.653 2.293 -33.704 1.00 87.12 159 TYR A O 1
ATOM 1273 N N . ILE A 1 160 ? 13.134 1.340 -31.739 1.00 86.06 160 ILE A N 1
ATOM 1274 C CA . ILE A 1 160 ? 14.565 1.187 -32.026 1.00 86.06 160 ILE A CA 1
ATOM 1275 C C . ILE A 1 160 ? 14.778 0.152 -33.137 1.00 86.06 160 ILE A C 1
ATOM 1277 O O . ILE A 1 160 ? 15.581 0.393 -34.032 1.00 86.06 160 ILE A O 1
ATOM 1281 N N . THR A 1 161 ? 14.055 -0.968 -33.107 1.00 80.88 161 THR A N 1
ATOM 1282 C CA . THR A 1 161 ? 14.120 -2.010 -34.139 1.00 80.88 161 THR A CA 1
ATOM 1283 C C . THR A 1 161 ? 13.644 -1.489 -35.491 1.00 80.88 161 THR A C 1
ATOM 1285 O O . THR A 1 161 ? 14.305 -1.746 -36.487 1.00 80.88 161 THR A O 1
ATOM 1288 N N . GLU A 1 162 ? 12.564 -0.709 -35.531 1.00 77.38 162 GLU A N 1
ATOM 1289 C CA . GLU A 1 162 ? 12.071 -0.069 -36.755 1.00 77.38 162 GLU A CA 1
ATOM 1290 C C . GLU A 1 162 ? 13.095 0.915 -37.338 1.00 77.38 162 GLU A C 1
ATOM 1292 O O . GLU A 1 162 ? 13.350 0.910 -38.537 1.00 77.38 162 GLU A O 1
ATOM 1297 N N . LYS A 1 163 ? 13.754 1.711 -36.488 1.00 76.06 163 LYS A N 1
ATOM 1298 C CA . LYS A 1 163 ? 14.789 2.661 -36.926 1.00 76.06 163 LYS A CA 1
ATOM 1299 C C . LYS A 1 163 ? 16.116 2.024 -37.329 1.00 76.06 163 LYS A C 1
ATOM 1301 O O . LYS A 1 163 ? 16.866 2.633 -38.086 1.00 76.06 163 LYS A O 1
ATOM 1306 N N . LEU A 1 164 ? 16.437 0.857 -36.779 1.00 64.94 164 LEU A N 1
ATOM 1307 C CA . LEU A 1 164 ? 17.668 0.123 -37.075 1.00 64.94 164 LEU A CA 1
ATOM 1308 C C . LEU A 1 164 ? 17.484 -0.929 -38.172 1.00 64.94 164 LEU A C 1
ATOM 1310 O O . LEU A 1 164 ? 18.489 -1.461 -38.632 1.00 64.94 164 LEU A O 1
ATOM 1314 N N . ALA A 1 165 ? 16.252 -1.238 -38.587 1.00 58.72 165 ALA A N 1
ATOM 1315 C CA . ALA A 1 165 ? 15.983 -2.103 -39.729 1.00 58.72 165 ALA A CA 1
ATOM 1316 C C . ALA A 1 165 ? 16.290 -1.332 -41.026 1.00 58.72 165 ALA A C 1
ATOM 1318 O O . ALA A 1 165 ? 15.558 -0.403 -41.376 1.00 58.72 165 ALA A O 1
ATOM 1319 N N . PRO A 1 166 ? 17.363 -1.677 -41.761 1.00 51.00 166 PRO A N 1
ATOM 1320 C CA . PRO A 1 166 ? 17.651 -1.026 -43.024 1.00 51.00 166 PRO A CA 1
ATOM 1321 C C . PRO A 1 166 ? 16.691 -1.599 -44.062 1.00 51.00 166 PRO A C 1
ATOM 1323 O O . PRO A 1 166 ? 16.928 -2.702 -44.530 1.00 51.00 166 PRO A O 1
ATOM 1326 N N . SER A 1 167 ? 15.599 -0.887 -44.367 1.00 56.34 167 SER A N 1
ATOM 1327 C CA . SER A 1 167 ? 14.754 -1.068 -45.563 1.00 56.34 167 SER A CA 1
ATOM 1328 C C . SER A 1 167 ? 14.798 -2.478 -46.180 1.00 56.34 167 SER A C 1
ATOM 1330 O O . SER A 1 167 ? 15.252 -2.649 -47.311 1.00 56.34 167 SER A O 1
ATOM 1332 N N . THR A 1 168 ? 14.388 -3.505 -45.435 1.00 47.72 168 THR A N 1
ATOM 1333 C CA . THR A 1 168 ? 14.305 -4.863 -45.975 1.00 47.72 168 THR A CA 1
ATOM 1334 C C . THR A 1 168 ? 12.893 -5.043 -46.521 1.00 47.72 168 THR A C 1
ATOM 1336 O O . THR A 1 168 ? 11.941 -4.967 -45.740 1.00 47.72 168 THR A O 1
ATOM 1339 N N . PRO A 1 169 ? 12.704 -5.250 -47.836 1.00 47.91 169 PRO A N 1
ATOM 1340 C CA . PRO A 1 169 ? 11.392 -5.584 -48.358 1.00 47.91 169 PRO A CA 1
ATOM 1341 C C . PRO A 1 169 ? 10.936 -6.905 -47.730 1.00 47.91 169 PRO A C 1
ATOM 1343 O O . PRO A 1 169 ? 11.700 -7.862 -47.592 1.00 47.91 169 PRO A O 1
ATOM 1346 N N . SER A 1 170 ? 9.681 -6.911 -47.297 1.00 48.00 170 SER A N 1
ATOM 1347 C CA . SER A 1 170 ? 9.001 -8.009 -46.624 1.00 48.00 170 SER A CA 1
ATOM 1348 C C . SER A 1 170 ? 9.047 -9.308 -47.431 1.00 48.00 170 SER A C 1
ATOM 1350 O O . SER A 1 170 ? 8.378 -9.418 -48.455 1.00 48.00 170 SER A O 1
ATOM 1352 N N . ASN A 1 171 ? 9.730 -10.322 -46.906 1.00 40.34 171 ASN A N 1
ATOM 1353 C CA . ASN A 1 171 ? 9.352 -11.714 -47.135 1.00 40.34 171 ASN A CA 1
ATOM 1354 C C . ASN A 1 171 ? 8.853 -12.276 -45.798 1.00 40.34 171 ASN A C 1
ATOM 1356 O O . ASN A 1 171 ? 9.617 -12.280 -44.828 1.00 40.34 171 ASN A O 1
ATOM 1360 N N . PRO A 1 172 ? 7.587 -12.718 -45.692 1.00 47.38 172 PRO A N 1
ATOM 1361 C CA . PRO A 1 172 ? 7.068 -13.257 -44.450 1.00 47.38 172 PRO A CA 1
ATOM 1362 C C . PRO A 1 172 ? 7.555 -14.701 -44.315 1.00 47.38 172 PRO A C 1
ATOM 1364 O O . PRO A 1 172 ? 6.921 -15.628 -44.808 1.00 47.38 172 PRO A O 1
ATOM 1367 N N . VAL A 1 173 ? 8.685 -14.913 -43.640 1.00 40.66 173 VAL A N 1
ATOM 1368 C CA . VAL A 1 173 ? 9.029 -16.252 -43.154 1.00 40.66 173 VAL A CA 1
ATOM 1369 C C . VAL A 1 173 ? 8.385 -16.415 -41.784 1.00 40.66 173 VAL A C 1
ATOM 1371 O O . VAL A 1 173 ? 8.905 -15.991 -40.755 1.00 40.66 173 VAL A O 1
ATOM 1374 N N . PHE A 1 174 ? 7.194 -17.009 -41.797 1.00 49.97 174 PHE A N 1
ATOM 1375 C CA . PHE A 1 174 ? 6.626 -17.675 -40.635 1.00 49.97 174 PHE A CA 1
ATOM 1376 C C . PHE A 1 174 ? 7.599 -18.788 -40.221 1.00 49.97 174 PHE A C 1
ATOM 1378 O O . PHE A 1 174 ? 7.668 -19.825 -40.873 1.00 49.97 174 PHE A O 1
ATOM 1385 N N . THR A 1 175 ? 8.340 -18.599 -39.133 1.00 38.03 175 THR A N 1
ATOM 1386 C CA . THR A 1 175 ? 8.964 -19.717 -38.414 1.00 38.03 175 THR A CA 1
ATOM 1387 C C . THR A 1 175 ? 8.492 -19.702 -36.975 1.00 38.03 175 THR A C 1
ATOM 1389 O O . THR A 1 175 ? 8.980 -18.983 -36.106 1.00 38.03 175 THR A O 1
ATOM 1392 N N . THR A 1 176 ? 7.452 -20.501 -36.785 1.00 42.28 176 THR A N 1
ATOM 1393 C CA . THR A 1 176 ? 6.977 -21.084 -35.539 1.00 42.28 176 THR A CA 1
ATOM 1394 C C . THR A 1 176 ? 8.114 -21.660 -34.687 1.00 42.28 176 THR A C 1
ATOM 1396 O O . THR A 1 176 ? 8.929 -22.420 -35.192 1.00 42.28 176 THR A O 1
ATOM 1399 N N . ARG A 1 177 ? 8.085 -21.306 -33.394 1.00 40.41 177 ARG A N 1
ATOM 1400 C CA . ARG A 1 177 ? 8.280 -22.154 -32.197 1.00 40.41 177 ARG A CA 1
ATOM 1401 C C . ARG A 1 177 ? 9.312 -23.296 -32.234 1.00 40.41 177 ARG A C 1
ATOM 1403 O O . ARG A 1 177 ? 9.163 -24.251 -32.981 1.00 40.41 177 ARG A O 1
ATOM 1410 N N . ASP A 1 178 ? 10.222 -23.231 -31.258 1.00 44.44 178 ASP A N 1
ATOM 1411 C CA . ASP A 1 178 ? 10.739 -24.329 -30.425 1.00 44.44 178 ASP A CA 1
ATOM 1412 C C . ASP A 1 178 ? 10.804 -25.739 -31.040 1.00 44.44 178 ASP A C 1
ATOM 1414 O O . ASP A 1 178 ? 9.820 -26.475 -31.052 1.00 44.44 178 ASP A O 1
ATOM 1418 N N . ALA A 1 179 ? 12.019 -26.185 -31.360 1.00 39.28 179 ALA A N 1
ATOM 1419 C CA . ALA A 1 179 ? 12.376 -27.596 -31.279 1.00 39.28 179 ALA A CA 1
ATOM 1420 C C . ALA A 1 179 ? 13.815 -27.725 -30.763 1.00 39.28 179 ALA A C 1
ATOM 1422 O O . ALA A 1 179 ? 14.794 -27.482 -31.465 1.00 39.28 179 ALA A O 1
ATOM 1423 N N . LYS A 1 180 ? 13.914 -28.080 -29.483 1.00 47.94 180 LYS A N 1
ATOM 1424 C CA . LYS A 1 180 ? 15.102 -28.631 -28.836 1.00 47.94 180 LYS A CA 1
ATOM 1425 C C . LYS A 1 180 ? 15.482 -29.914 -29.591 1.00 47.94 180 LYS A C 1
ATOM 1427 O O . LYS A 1 180 ? 14.712 -30.867 -29.554 1.00 47.94 180 LYS A O 1
ATOM 1432 N N . VAL A 1 181 ? 16.628 -29.937 -30.267 1.00 40.88 181 VAL A N 1
ATOM 1433 C CA . VAL A 1 181 ? 17.169 -31.155 -30.892 1.00 40.88 181 VAL A CA 1
ATOM 1434 C C . VAL A 1 181 ? 18.470 -31.502 -30.176 1.00 40.88 181 VAL A C 1
ATOM 1436 O O . VAL A 1 181 ? 19.480 -30.815 -30.316 1.00 40.88 181 VAL A O 1
ATOM 1439 N N . GLU A 1 182 ? 18.400 -32.525 -29.326 1.00 41.88 182 GLU A N 1
ATOM 1440 C CA . GLU A 1 182 ? 19.565 -33.235 -28.793 1.00 41.88 182 GLU A CA 1
ATOM 1441 C C . GLU A 1 182 ? 20.254 -33.992 -29.946 1.00 41.88 182 GLU A C 1
ATOM 1443 O O . GLU A 1 182 ? 19.562 -34.463 -30.851 1.00 41.88 182 GLU A O 1
ATOM 1448 N N . PRO A 1 183 ? 21.595 -34.101 -29.975 1.00 45.66 183 PRO A N 1
ATOM 1449 C CA . PRO A 1 183 ? 22.278 -34.792 -31.061 1.00 45.66 183 PRO A CA 1
ATOM 1450 C C . PRO A 1 183 ? 22.218 -36.309 -30.843 1.00 45.66 183 PRO A C 1
ATOM 1452 O O . PRO A 1 183 ? 22.873 -36.847 -29.951 1.00 45.66 183 PRO A O 1
ATOM 1455 N N . GLU A 1 184 ? 21.438 -36.999 -31.672 1.00 41.12 184 GLU A N 1
ATOM 1456 C CA . GLU A 1 184 ? 21.410 -38.459 -31.730 1.00 41.12 184 GLU A CA 1
ATOM 1457 C C . GLU A 1 184 ? 22.623 -38.960 -32.537 1.00 41.12 184 GLU A C 1
ATOM 1459 O O . GLU A 1 184 ? 22.825 -38.609 -33.702 1.00 41.12 184 GLU A O 1
ATOM 1464 N N . VAL A 1 185 ? 23.483 -39.733 -31.874 1.00 48.88 185 VAL A N 1
ATOM 1465 C CA . VAL A 1 185 ? 24.690 -40.349 -32.436 1.00 48.88 185 VAL A CA 1
ATOM 1466 C C . VAL A 1 185 ? 24.270 -41.518 -33.326 1.00 48.88 185 VAL A C 1
ATOM 1468 O O . VAL A 1 185 ? 23.809 -42.538 -32.820 1.00 48.88 185 VAL A O 1
ATOM 1471 N N . ILE A 1 186 ? 24.469 -41.403 -34.640 1.00 47.31 186 ILE A N 1
ATOM 1472 C CA . ILE A 1 186 ? 24.340 -42.533 -35.569 1.00 47.31 186 ILE A CA 1
ATOM 1473 C C . ILE A 1 186 ? 25.743 -42.977 -35.976 1.00 47.31 186 ILE A C 1
ATOM 1475 O O . ILE A 1 186 ? 26.466 -42.264 -36.672 1.00 47.31 186 ILE A O 1
ATOM 1479 N N . GLY A 1 187 ? 26.128 -44.158 -35.490 1.00 42.28 187 GLY A N 1
ATOM 1480 C CA . GLY A 1 187 ? 27.362 -44.837 -35.858 1.00 42.28 187 GLY A CA 1
ATOM 1481 C C . GLY A 1 187 ? 27.329 -45.325 -37.304 1.00 42.28 187 GLY A C 1
ATOM 1482 O O . GLY A 1 187 ? 26.381 -45.977 -37.736 1.00 42.28 187 GLY A O 1
ATOM 1483 N N . THR A 1 188 ? 28.392 -45.036 -38.043 1.00 42.88 188 THR A N 1
ATOM 1484 C CA . THR A 1 188 ? 28.665 -45.621 -39.354 1.00 42.88 188 THR A CA 1
ATOM 1485 C C . THR A 1 188 ? 29.507 -46.881 -39.175 1.00 42.88 188 THR A C 1
ATOM 1487 O O . THR A 1 188 ? 30.693 -46.821 -38.858 1.00 42.88 188 THR A O 1
ATOM 1490 N N . VAL A 1 189 ? 28.873 -48.034 -39.387 1.00 40.34 189 VAL A N 1
ATOM 1491 C CA . VAL A 1 189 ? 29.548 -49.294 -39.712 1.00 40.34 189 VAL A CA 1
ATOM 1492 C C . VAL A 1 189 ? 30.000 -49.187 -41.167 1.00 40.34 189 VAL A C 1
ATOM 1494 O O . VAL A 1 189 ? 29.173 -48.919 -42.037 1.00 40.34 189 VAL A O 1
ATOM 1497 N N . ILE A 1 190 ? 31.289 -49.387 -41.437 1.00 43.50 190 ILE A N 1
ATOM 1498 C CA . ILE A 1 190 ? 31.783 -49.634 -42.794 1.00 43.50 190 ILE A CA 1
ATOM 1499 C C . ILE A 1 190 ? 32.460 -51.004 -42.776 1.00 43.50 190 ILE A C 1
ATOM 1501 O O . ILE A 1 190 ? 33.351 -51.251 -41.963 1.00 43.50 190 ILE A O 1
ATOM 1505 N N . SER A 1 191 ? 31.923 -51.872 -43.632 1.00 41.22 191 SER A N 1
ATOM 1506 C CA . SER A 1 191 ? 32.400 -53.198 -44.035 1.00 41.22 191 SER A CA 1
ATOM 1507 C C . SER A 1 191 ? 33.763 -53.162 -44.710 1.00 41.22 191 SER A C 1
ATOM 1509 O O . SER A 1 191 ? 33.943 -52.235 -45.534 1.00 41.22 191 SER A O 1
#

Foldseek 3Di:
DPPQLLVVLLVVLLVLLVVLCVVPVQFDDVLWGDDDDDDPVLLVQLVCSLCCLQPVQLQVCLVVVVLSNLNSQLVLLVLLVVLVVVQVVLVPDPDDDDPVSVVVNVVSVVSLSSQLSSQRSCCVPVNGNVSSCSSNSSNVSSVVSSVVSVVVVVVVVVVVCVVPPDPDPDDDDDDDDDDDDDDDDDDDDDD

Radius of gyration: 25.54 Å; chains: 1; bounding box: 61×69×68 Å

Organism: NCBI:txid1393450